Protein AF-A0A2V9N165-F1 (afdb_monomer_lite)

Foldseek 3Di:
DVLLVLLVLLLVLLVVLLVLLVVLLVLLVPDDPPDPDVLSVLVNVLSVVLNVLSVQLSVLSVQLSVCCPPVHDLPSNVVSLVSSVVSLVVSVVSLVVRPVPPVSLVVLVVQLVVDDDCSVVSSVVSVVSSVVSVVSSVSSVVSSVVSVVVSVVVVVVVVVVVVVPPPDDPPPPDDPDDDDDDDDDD

Sequence (186 aa):
MALEAIFRQLVEQIQGLHETLHYLNLTVGDQPQDDGAMLADDLDEVVLNLIGVVHEARRAALSASKAVRHPVDLNLARRALTACNDRFHNIEQEFVSKVIAYDKLRALAVLAEERRGEWPHWALITKERIEECRPPLDAVSLAIAACWQELAERAGMTSIMVQATNIGQKIDKEAQSSEVLHQGVI

Radius of gyration: 30.68 Å; chains: 1; bounding box: 68×35×120 Å

pLDDT: mean 90.51, std 14.16, range [52.09, 98.69]

Secondary structure (DSSP, 8-state):
-HHHHHHHHHHHHHHHHHHHHHHHHHHHHT--SSS--HHHHHHHHHHHHHHHHHHHHHHHHHHHHHHTSSSP-HHHHHHHHHHHHHHHHHHHHHIIIIIS-HHHHHHHHHHHHHS-TTHHHHHHHHHHHHHHTHHHHHHHHHHHHHHHHHHHHHHHHHHHHHHTTS--------------------

Structure (mmCIF, N/CA/C/O backbone):
data_AF-A0A2V9N165-F1
#
_entry.id   AF-A0A2V9N165-F1
#
loop_
_atom_site.group_PDB
_atom_site.id
_atom_site.type_symbol
_atom_site.label_atom_id
_atom_site.label_alt_id
_atom_site.label_comp_id
_atom_site.label_asym_id
_atom_site.label_entity_id
_atom_site.label_seq_id
_atom_site.pdbx_PDB_ins_code
_atom_site.Cartn_x
_atom_site.Cartn_y
_atom_site.Cartn_z
_atom_site.occupancy
_atom_site.B_iso_or_equiv
_atom_site.auth_seq_id
_atom_site.auth_comp_id
_atom_site.auth_asym_id
_atom_site.auth_atom_id
_atom_site.pdbx_PDB_model_num
ATOM 1 N N . MET A 1 1 ? 15.682 11.884 -17.138 1.00 80.75 1 MET A N 1
ATOM 2 C CA . MET A 1 1 ? 14.921 11.403 -18.328 1.00 80.75 1 MET A CA 1
ATOM 3 C C . MET A 1 1 ? 13.489 11.049 -17.913 1.00 80.75 1 MET A C 1
ATOM 5 O O . MET A 1 1 ? 13.285 10.877 -16.720 1.00 80.75 1 MET A O 1
ATOM 9 N N . ALA A 1 2 ? 12.525 10.925 -18.841 1.00 93.44 2 ALA A N 1
ATOM 10 C CA . ALA A 1 2 ? 11.119 10.602 -18.520 1.00 93.44 2 ALA A CA 1
ATOM 11 C C . ALA A 1 2 ? 10.967 9.328 -17.656 1.00 93.44 2 ALA A C 1
ATOM 13 O O . ALA A 1 2 ? 10.396 9.394 -16.573 1.00 93.44 2 ALA A O 1
ATOM 14 N N . LEU A 1 3 ? 11.616 8.224 -18.047 1.00 96.00 3 LEU A N 1
ATOM 15 C CA . LEU A 1 3 ? 11.652 6.967 -17.283 1.00 96.00 3 LEU A CA 1
ATOM 16 C C . LEU A 1 3 ? 12.122 7.137 -15.834 1.00 96.00 3 LEU A C 1
ATOM 18 O O . LEU A 1 3 ? 11.483 6.655 -14.907 1.00 96.00 3 LEU A O 1
ATOM 22 N N . GLU A 1 4 ? 13.226 7.849 -15.621 1.00 97.12 4 GLU A N 1
ATOM 23 C CA . GLU A 1 4 ? 13.745 8.089 -14.271 1.00 97.12 4 GLU A CA 1
ATOM 24 C C . GLU A 1 4 ? 12.754 8.886 -13.409 1.00 97.12 4 GLU A C 1
ATOM 26 O O . GLU A 1 4 ? 12.617 8.605 -12.219 1.00 97.12 4 GLU A O 1
ATOM 31 N N . ALA A 1 5 ? 12.045 9.852 -14.003 1.00 97.75 5 ALA A N 1
ATOM 32 C CA . ALA A 1 5 ? 11.038 10.638 -13.298 1.00 97.75 5 ALA A CA 1
ATOM 33 C C . ALA A 1 5 ? 9.842 9.775 -12.862 1.00 97.75 5 ALA A C 1
ATOM 35 O O . ALA A 1 5 ? 9.424 9.887 -11.714 1.00 97.75 5 ALA A O 1
ATOM 36 N N . ILE A 1 6 ? 9.360 8.872 -13.724 1.00 98.25 6 ILE A N 1
ATOM 37 C CA . ILE A 1 6 ? 8.248 7.957 -13.412 1.00 98.25 6 ILE A CA 1
ATOM 38 C C . ILE A 1 6 ? 8.633 6.999 -12.272 1.00 98.25 6 ILE A C 1
ATOM 40 O O . ILE A 1 6 ? 7.895 6.849 -11.302 1.00 98.25 6 ILE A O 1
ATOM 44 N N . PHE A 1 7 ? 9.829 6.401 -12.319 1.00 98.31 7 PHE A N 1
ATOM 45 C CA . PHE A 1 7 ? 10.296 5.530 -11.231 1.00 98.31 7 PHE A CA 1
ATOM 46 C C . PHE A 1 7 ? 10.551 6.286 -9.922 1.00 98.31 7 PHE A C 1
ATOM 48 O O . PHE A 1 7 ? 10.359 5.725 -8.844 1.00 98.31 7 PHE A O 1
ATOM 55 N N . ARG A 1 8 ? 10.987 7.549 -9.988 1.00 98.31 8 ARG A N 1
ATOM 56 C CA . ARG A 1 8 ? 11.094 8.400 -8.796 1.00 98.31 8 ARG A CA 1
ATOM 57 C C . ARG A 1 8 ? 9.714 8.669 -8.195 1.00 98.31 8 ARG A C 1
ATOM 59 O O . ARG A 1 8 ? 9.563 8.521 -6.988 1.00 98.31 8 ARG A O 1
ATOM 66 N N . GLN A 1 9 ? 8.720 8.973 -9.028 1.00 98.50 9 GLN A N 1
ATOM 67 C CA . GLN A 1 9 ? 7.343 9.170 -8.585 1.00 98.50 9 GLN A CA 1
ATOM 68 C C . GLN A 1 9 ? 6.789 7.916 -7.893 1.00 98.50 9 GLN A C 1
ATOM 70 O O . GLN A 1 9 ? 6.190 8.040 -6.833 1.00 98.50 9 GLN A O 1
ATOM 75 N N . LEU A 1 10 ? 7.047 6.709 -8.413 1.00 98.62 10 LEU A N 1
ATOM 76 C CA . LEU A 1 10 ? 6.668 5.463 -7.731 1.00 98.62 10 LEU A CA 1
ATOM 77 C C . LEU A 1 10 ? 7.254 5.374 -6.311 1.00 98.62 10 LEU A C 1
ATOM 79 O O . LEU A 1 10 ? 6.545 5.033 -5.367 1.00 98.62 10 LEU A O 1
ATOM 83 N N . VAL A 1 11 ? 8.539 5.699 -6.142 1.00 98.62 11 VAL A N 1
ATOM 84 C CA . VAL A 1 11 ? 9.191 5.698 -4.820 1.00 98.62 11 VAL A CA 1
ATOM 85 C C . VAL A 1 11 ? 8.543 6.717 -3.878 1.00 98.62 11 VAL A C 1
ATOM 87 O O . VAL A 1 11 ? 8.350 6.408 -2.703 1.00 98.62 11 VAL A O 1
ATOM 90 N N . GLU A 1 12 ? 8.204 7.904 -4.381 1.00 98.56 12 GLU A N 1
ATOM 91 C CA . GLU A 1 12 ? 7.511 8.950 -3.619 1.00 98.56 12 GLU A CA 1
ATOM 92 C C . GLU A 1 12 ? 6.103 8.501 -3.192 1.00 98.56 12 GLU A C 1
ATOM 94 O O . GLU A 1 12 ? 5.750 8.664 -2.027 1.00 98.56 12 GLU A O 1
ATOM 99 N N . GLN A 1 13 ? 5.329 7.861 -4.076 1.00 98.69 13 GLN A N 1
ATOM 100 C CA . GLN A 1 13 ? 3.992 7.358 -3.730 1.00 98.69 13 GLN A CA 1
ATOM 101 C C . GLN A 1 13 ? 4.045 6.242 -2.678 1.00 98.69 13 GLN A C 1
ATOM 103 O O . GLN A 1 13 ? 3.273 6.260 -1.722 1.00 98.69 13 GLN A O 1
ATOM 108 N N . ILE A 1 14 ? 4.991 5.300 -2.792 1.00 98.62 14 ILE A N 1
ATOM 109 C CA . ILE A 1 14 ? 5.160 4.240 -1.782 1.00 98.62 14 ILE A CA 1
ATOM 110 C C . ILE A 1 14 ? 5.580 4.836 -0.432 1.00 98.62 14 ILE A C 1
ATOM 112 O O . ILE A 1 14 ? 5.153 4.353 0.616 1.00 98.62 14 ILE A O 1
ATOM 116 N N . GLN A 1 15 ? 6.407 5.884 -0.439 1.00 98.62 15 GLN A N 1
ATOM 117 C CA . GLN A 1 15 ? 6.763 6.607 0.780 1.00 98.62 15 GLN A CA 1
ATOM 118 C C . GLN A 1 15 ? 5.536 7.280 1.414 1.00 98.62 15 GLN A C 1
ATOM 120 O O . GLN A 1 15 ? 5.357 7.162 2.622 1.00 98.62 15 GLN A O 1
ATOM 125 N N . GLY A 1 16 ? 4.671 7.909 0.613 1.00 98.38 16 GLY A N 1
ATOM 126 C CA . GLY A 1 16 ? 3.411 8.477 1.099 1.00 98.38 16 GLY A CA 1
ATOM 127 C C . GLY A 1 16 ? 2.507 7.424 1.747 1.00 98.38 16 GLY A C 1
ATOM 128 O O . GLY A 1 16 ? 2.038 7.622 2.862 1.00 98.38 16 GLY A O 1
ATOM 129 N N . LEU A 1 17 ? 2.346 6.257 1.111 1.00 98.56 17 LEU A N 1
ATOM 130 C CA . LEU A 1 17 ? 1.599 5.134 1.692 1.00 98.56 17 LEU A CA 1
ATOM 131 C C . LEU A 1 17 ? 2.193 4.664 3.029 1.00 98.56 17 LEU A C 1
ATOM 133 O O . LEU A 1 17 ? 1.456 4.411 3.981 1.00 98.56 17 LEU A O 1
ATOM 137 N N . HIS A 1 18 ? 3.521 4.556 3.111 1.00 98.56 18 HIS A N 1
ATOM 138 C CA . HIS A 1 18 ? 4.211 4.185 4.347 1.00 98.56 18 HIS A CA 1
ATOM 139 C C . HIS A 1 18 ? 3.921 5.174 5.483 1.00 98.56 18 HIS A C 1
ATOM 141 O O . HIS A 1 18 ? 3.679 4.761 6.613 1.00 98.56 18 HIS A O 1
ATOM 147 N N . GLU A 1 19 ? 3.951 6.476 5.196 1.00 98.50 19 GLU A N 1
ATOM 148 C CA . GLU A 1 19 ? 3.652 7.521 6.177 1.00 98.50 19 GLU A CA 1
ATOM 149 C C . GLU A 1 19 ? 2.204 7.432 6.668 1.00 98.50 19 GLU A C 1
ATOM 151 O O . GLU A 1 19 ? 1.976 7.431 7.876 1.00 98.50 19 GLU A O 1
ATOM 156 N N . THR A 1 20 ? 1.232 7.262 5.767 1.00 98.44 20 THR A N 1
ATOM 157 C CA . THR A 1 20 ? -0.180 7.118 6.152 1.00 98.44 20 THR A CA 1
ATOM 158 C C . THR A 1 20 ? -0.428 5.873 7.007 1.00 98.44 20 THR A C 1
ATOM 160 O O . THR A 1 20 ? -1.098 5.967 8.035 1.00 98.44 20 THR A O 1
ATOM 163 N N . LEU A 1 21 ? 0.164 4.725 6.657 1.00 98.44 21 LEU A N 1
ATOM 164 C CA . LEU A 1 21 ? 0.073 3.514 7.482 1.00 98.44 21 LEU A CA 1
ATOM 165 C C . LEU A 1 21 ? 0.741 3.692 8.848 1.00 98.44 21 LEU A C 1
ATOM 167 O O . LEU A 1 21 ? 0.241 3.180 9.845 1.00 98.44 21 LEU A O 1
ATOM 171 N N . HIS A 1 22 ? 1.840 4.443 8.919 1.00 98.38 22 HIS A N 1
ATOM 172 C CA . HIS A 1 22 ? 2.478 4.755 10.193 1.00 98.38 22 HIS A CA 1
ATOM 173 C C . HIS A 1 22 ? 1.575 5.617 11.087 1.00 98.38 22 HIS A C 1
ATOM 175 O O . HIS A 1 22 ? 1.439 5.325 12.272 1.00 98.38 22 HIS A O 1
ATOM 181 N N . TYR A 1 23 ? 0.894 6.625 10.531 1.00 98.31 23 TYR A N 1
ATOM 182 C CA . TYR A 1 23 ? -0.091 7.411 11.282 1.00 98.31 23 TYR A CA 1
ATOM 183 C C . TYR A 1 23 ? -1.286 6.574 11.749 1.00 98.31 23 TYR A C 1
ATOM 185 O O . TYR A 1 23 ? -1.760 6.762 12.874 1.00 98.31 23 TYR A O 1
ATOM 193 N N . LEU A 1 24 ? -1.747 5.629 10.924 1.00 98.31 24 LEU A N 1
ATOM 194 C CA . LEU A 1 24 ? -2.751 4.652 11.337 1.00 98.31 24 LEU A CA 1
ATOM 195 C C . LEU A 1 24 ? -2.240 3.804 12.512 1.00 98.31 24 LEU A C 1
ATOM 197 O O . LEU A 1 24 ? -2.950 3.680 13.503 1.00 98.31 24 LEU A O 1
ATOM 201 N N . ASN A 1 25 ? -1.005 3.297 12.455 1.00 98.25 25 ASN A N 1
ATOM 202 C CA . ASN A 1 25 ? -0.415 2.507 13.542 1.00 98.25 25 ASN A CA 1
ATOM 203 C C . ASN A 1 25 ? -0.339 3.291 14.854 1.00 98.25 25 ASN A C 1
ATOM 205 O O . ASN A 1 25 ? -0.644 2.750 15.909 1.00 98.25 25 ASN A O 1
ATOM 209 N N . LEU A 1 26 ? 0.081 4.557 14.802 1.00 98.12 26 LEU A N 1
ATOM 210 C CA . LEU A 1 26 ? 0.129 5.409 15.993 1.00 98.12 26 LEU A CA 1
ATOM 211 C C . LEU A 1 26 ? -1.271 5.589 16.588 1.00 98.12 26 LEU A C 1
ATOM 213 O O . LEU A 1 26 ? -1.456 5.427 17.785 1.00 98.12 26 LEU A O 1
ATOM 217 N N . THR A 1 27 ? -2.269 5.829 15.735 1.00 97.75 27 THR A N 1
ATOM 218 C CA . THR A 1 27 ? -3.668 5.985 16.163 1.00 97.75 27 THR A CA 1
ATOM 219 C C . THR A 1 27 ? -4.213 4.711 16.812 1.00 97.75 27 THR A C 1
ATOM 221 O O . THR A 1 27 ? -4.878 4.782 17.842 1.00 97.75 27 THR A O 1
ATOM 224 N N . VAL A 1 28 ? -3.931 3.541 16.231 1.00 96.56 28 VAL A N 1
ATOM 225 C CA . VAL A 1 28 ? -4.337 2.251 16.809 1.00 96.56 28 VAL A CA 1
ATOM 226 C C . VAL A 1 28 ? -3.626 2.012 18.147 1.00 96.56 28 VAL A C 1
ATOM 228 O O . VAL A 1 28 ? -4.269 1.583 19.101 1.00 96.56 28 VAL A O 1
ATOM 231 N N . GLY A 1 29 ? -2.339 2.358 18.243 1.00 95.69 29 GLY A N 1
ATOM 232 C CA . GLY A 1 29 ? -1.543 2.251 19.468 1.00 95.69 29 GLY A CA 1
ATOM 233 C C . GLY A 1 29 ? -1.974 3.197 20.597 1.00 95.69 29 GLY A C 1
ATOM 234 O O . GLY A 1 29 ? -1.831 2.842 21.765 1.00 95.69 29 GLY A O 1
ATOM 235 N N . ASP A 1 30 ? -2.568 4.348 20.270 1.00 96.12 30 ASP A N 1
ATOM 236 C CA . ASP A 1 30 ? -3.136 5.318 21.223 1.00 96.12 30 ASP A CA 1
ATOM 237 C C . ASP A 1 30 ? -4.514 4.881 21.779 1.00 96.12 30 ASP A C 1
ATOM 239 O O . ASP A 1 30 ? -5.345 5.708 22.168 1.00 96.12 30 ASP A O 1
ATOM 243 N N . GLN A 1 31 ? -4.795 3.575 21.803 1.00 95.12 31 GLN A N 1
ATOM 244 C CA . GLN A 1 31 ? -6.039 3.041 22.353 1.00 95.12 31 GLN A CA 1
ATOM 245 C C . GLN A 1 31 ? -6.190 3.327 23.864 1.00 95.12 31 GLN A C 1
ATOM 247 O O . GLN A 1 31 ? -5.199 3.310 24.603 1.00 95.12 31 GLN A O 1
ATOM 252 N N . PRO A 1 32 ? -7.424 3.546 24.366 1.00 94.25 32 PRO A N 1
ATOM 253 C CA . PRO A 1 32 ? -7.665 3.728 25.798 1.00 94.25 32 PRO A CA 1
ATOM 254 C C . PRO A 1 32 ? -7.213 2.510 26.629 1.00 94.25 32 PRO A C 1
ATOM 256 O O . PRO A 1 32 ? -7.427 1.368 26.234 1.00 94.25 32 PRO A O 1
ATOM 259 N N . GLN A 1 33 ? -6.628 2.746 27.812 1.00 86.62 33 GLN A N 1
ATOM 260 C CA . GLN A 1 33 ? -5.974 1.702 28.631 1.00 86.62 33 GLN A CA 1
ATOM 261 C C . GLN A 1 33 ? -6.932 0.732 29.355 1.00 86.62 33 GLN A C 1
ATOM 263 O O . GLN A 1 33 ? -6.478 -0.268 29.915 1.00 86.62 33 GLN A O 1
ATOM 268 N N . ASP A 1 34 ? -8.240 1.000 29.353 1.00 73.75 34 ASP A N 1
ATOM 269 C CA . ASP A 1 34 ? -9.225 0.171 30.052 1.00 73.75 34 ASP A CA 1
ATOM 270 C C . ASP A 1 34 ? -9.625 -1.052 29.207 1.00 73.75 34 ASP A C 1
ATOM 272 O O . ASP A 1 34 ? -10.347 -0.936 28.218 1.00 73.75 34 ASP A O 1
ATOM 276 N N . ASP A 1 35 ? -9.173 -2.231 29.649 1.00 63.72 35 ASP A N 1
ATOM 277 C CA . ASP A 1 35 ? -9.410 -3.570 29.085 1.00 63.72 35 ASP A CA 1
ATOM 278 C C . ASP A 1 35 ? -8.924 -3.768 27.641 1.00 63.72 35 ASP A C 1
ATOM 280 O O . ASP A 1 35 ? -9.661 -3.499 26.697 1.00 63.72 35 ASP A O 1
ATOM 284 N N . GLY A 1 36 ? -7.727 -4.351 27.480 1.00 63.97 36 GLY A N 1
ATOM 285 C CA . GLY A 1 36 ? -7.116 -4.750 26.202 1.00 63.97 36 GLY A CA 1
ATOM 286 C C . GLY A 1 36 ? -8.123 -5.298 25.191 1.00 63.97 36 GLY A C 1
ATOM 287 O O . GLY A 1 36 ? -8.569 -6.448 25.264 1.00 63.97 36 GLY A O 1
ATOM 288 N N . ALA A 1 37 ? -8.536 -4.432 24.268 1.00 79.31 37 ALA A N 1
ATOM 289 C CA . ALA A 1 37 ? -9.501 -4.788 23.256 1.00 79.31 37 ALA A CA 1
ATOM 290 C C . ALA A 1 37 ? -8.762 -5.610 22.204 1.00 79.31 37 ALA A C 1
ATOM 292 O O . ALA A 1 37 ? -8.043 -5.055 21.383 1.00 79.31 37 ALA A O 1
ATOM 293 N N . MET A 1 38 ? -8.998 -6.924 22.187 1.00 92.06 38 MET A N 1
ATOM 294 C CA . MET A 1 38 ? -8.443 -7.851 21.188 1.00 92.06 38 MET A CA 1
ATOM 295 C C . MET A 1 38 ? -8.575 -7.321 19.745 1.00 92.06 38 MET A C 1
ATOM 297 O O . MET A 1 38 ? -7.729 -7.586 18.905 1.00 92.06 38 MET A O 1
ATOM 301 N N . LEU A 1 39 ? -9.614 -6.524 19.455 1.00 93.12 39 LEU A N 1
ATOM 302 C CA . LEU A 1 39 ? -9.789 -5.866 18.158 1.00 93.12 39 LEU A CA 1
ATOM 303 C C . LEU A 1 39 ? -8.673 -4.864 17.812 1.00 93.12 39 LEU A C 1
ATOM 305 O O . LEU A 1 39 ? -8.279 -4.787 16.652 1.00 93.12 39 LEU A O 1
ATOM 309 N N . ALA A 1 40 ? -8.223 -4.063 18.774 1.00 93.25 40 ALA A N 1
ATOM 310 C CA . ALA A 1 40 ? -7.172 -3.078 18.564 1.00 93.25 40 ALA A CA 1
ATOM 311 C C . ALA A 1 40 ? -5.803 -3.753 18.438 1.00 93.25 40 ALA A C 1
ATOM 313 O O . ALA A 1 40 ? -5.046 -3.394 17.544 1.00 93.25 40 ALA A O 1
ATOM 314 N N . ASP A 1 41 ? -5.542 -4.784 19.247 1.00 94.56 41 ASP A N 1
ATOM 315 C CA . ASP A 1 41 ? -4.318 -5.587 19.149 1.00 94.56 41 ASP A CA 1
ATOM 316 C C . ASP A 1 41 ? -4.234 -6.302 17.784 1.00 94.56 41 ASP A C 1
ATOM 318 O O . ASP A 1 41 ? -3.208 -6.236 17.107 1.00 94.56 41 ASP A O 1
ATOM 322 N N . ASP A 1 42 ? -5.344 -6.897 17.321 1.00 95.56 42 ASP A N 1
ATOM 323 C CA . ASP A 1 42 ? -5.461 -7.476 15.975 1.00 95.56 42 ASP A CA 1
ATOM 324 C C . ASP A 1 42 ? -5.159 -6.437 14.877 1.00 95.56 42 ASP A C 1
ATOM 326 O O . ASP A 1 42 ? -4.521 -6.748 13.868 1.00 95.56 42 ASP A O 1
ATOM 330 N N . LEU A 1 43 ? -5.679 -5.211 15.022 1.00 96.25 43 LEU A N 1
ATOM 331 C CA . LEU A 1 43 ? -5.458 -4.138 14.051 1.00 96.25 43 LEU A CA 1
ATOM 332 C C . LEU A 1 43 ? -4.002 -3.665 14.062 1.00 96.25 43 LEU A C 1
ATOM 334 O O . LEU A 1 43 ? -3.449 -3.458 12.983 1.00 96.25 43 LEU A O 1
ATOM 338 N N . ASP A 1 44 ? -3.381 -3.524 15.234 1.00 96.88 44 ASP A N 1
ATOM 339 C CA . ASP A 1 44 ? -1.978 -3.119 15.368 1.00 96.88 44 ASP A CA 1
ATOM 340 C C . ASP A 1 44 ? -1.055 -4.143 14.698 1.00 96.88 44 ASP A C 1
ATOM 342 O O . ASP A 1 44 ? -0.230 -3.774 13.862 1.00 96.88 44 ASP A O 1
ATOM 346 N N . GLU A 1 45 ? -1.267 -5.441 14.945 1.00 97.56 45 GLU A N 1
ATOM 347 C CA . GLU A 1 45 ? -0.483 -6.505 14.308 1.00 97.56 45 GLU A CA 1
ATOM 348 C C . GLU A 1 45 ? -0.594 -6.454 12.775 1.00 97.56 45 GLU A C 1
ATOM 350 O O . GLU A 1 45 ? 0.413 -6.525 12.059 1.00 97.56 45 GLU A O 1
ATOM 355 N N . VAL A 1 46 ? -1.813 -6.297 12.251 1.00 97.88 46 VAL A N 1
ATOM 356 C CA . VAL A 1 46 ? -2.047 -6.216 10.803 1.00 97.88 46 VAL A CA 1
ATOM 357 C C . VAL A 1 46 ? -1.388 -4.975 10.208 1.00 97.88 46 VAL A C 1
ATOM 359 O O . VAL A 1 46 ? -0.718 -5.081 9.178 1.00 97.88 46 VAL A O 1
ATOM 362 N N . VAL A 1 47 ? -1.550 -3.805 10.827 1.00 98.25 47 VAL A N 1
ATOM 363 C CA . VAL A 1 47 ? -0.958 -2.554 10.331 1.00 98.25 47 VAL A CA 1
ATOM 364 C C . VAL A 1 47 ? 0.569 -2.625 10.379 1.00 98.25 47 VAL A C 1
ATOM 366 O O . VAL A 1 47 ? 1.225 -2.250 9.403 1.00 98.25 47 VAL A O 1
ATOM 369 N N . LEU A 1 48 ? 1.147 -3.192 11.437 1.00 98.38 48 LEU A N 1
ATOM 370 C CA . LEU A 1 48 ? 2.588 -3.395 11.556 1.00 98.38 48 LEU A CA 1
ATOM 371 C C . LEU A 1 48 ? 3.123 -4.342 10.471 1.00 98.38 48 LEU A C 1
ATOM 373 O O . LEU A 1 48 ? 4.155 -4.058 9.851 1.00 98.38 48 LEU A O 1
ATOM 377 N N . ASN A 1 49 ? 2.405 -5.433 10.183 1.00 98.38 49 ASN A N 1
ATOM 378 C CA . ASN A 1 49 ? 2.739 -6.327 9.075 1.00 98.38 49 ASN A CA 1
ATOM 379 C C . ASN A 1 49 ? 2.708 -5.583 7.729 1.00 98.38 49 ASN A C 1
ATOM 381 O O . ASN A 1 49 ? 3.664 -5.663 6.953 1.00 98.38 49 ASN A O 1
ATOM 385 N N . LEU A 1 50 ? 1.656 -4.796 7.471 1.00 98.44 50 LEU A N 1
ATOM 386 C CA . LEU A 1 50 ? 1.533 -3.988 6.254 1.00 98.44 50 LEU A CA 1
ATOM 387 C C . LEU A 1 50 ? 2.690 -2.990 6.103 1.00 98.44 50 LEU A C 1
ATOM 389 O O . LEU A 1 50 ? 3.258 -2.887 5.014 1.00 98.44 50 LEU A O 1
ATOM 393 N N . ILE A 1 51 ? 3.094 -2.305 7.178 1.00 98.62 51 ILE A N 1
ATOM 394 C CA . ILE A 1 51 ? 4.268 -1.413 7.186 1.00 98.62 51 ILE A CA 1
ATOM 395 C C . ILE A 1 51 ? 5.530 -2.185 6.782 1.00 98.62 51 ILE A C 1
ATOM 397 O O . ILE A 1 51 ? 6.307 -1.716 5.941 1.00 98.62 51 ILE A O 1
ATOM 401 N N . GLY A 1 52 ? 5.714 -3.390 7.329 1.00 98.31 52 GLY A N 1
ATOM 402 C CA . GLY A 1 52 ? 6.801 -4.291 6.959 1.00 98.31 52 GLY A CA 1
ATOM 403 C C . GLY A 1 52 ? 6.828 -4.581 5.456 1.00 98.31 52 GLY A C 1
ATOM 404 O O . GLY A 1 52 ? 7.854 -4.367 4.804 1.00 98.31 52 GLY A O 1
ATOM 405 N N . VAL A 1 53 ? 5.696 -4.990 4.877 1.00 98.31 53 VAL A N 1
ATOM 406 C CA . VAL A 1 53 ? 5.592 -5.305 3.441 1.00 98.31 53 VAL A CA 1
ATOM 407 C C . VAL A 1 53 ? 5.774 -4.057 2.566 1.00 98.31 53 VAL A C 1
ATOM 409 O O . VAL A 1 53 ? 6.458 -4.124 1.540 1.00 98.31 53 VAL A O 1
ATOM 412 N N . VAL A 1 54 ? 5.257 -2.892 2.974 1.00 98.56 54 VAL A N 1
ATOM 413 C CA . VAL A 1 54 ? 5.467 -1.613 2.263 1.00 98.56 54 VAL A CA 1
ATOM 414 C C . VAL A 1 54 ? 6.945 -1.243 2.232 1.00 98.56 54 VAL A C 1
ATOM 416 O O . VAL A 1 54 ? 7.459 -0.814 1.195 1.00 98.56 54 VAL A O 1
ATOM 419 N N . HIS A 1 55 ? 7.670 -1.470 3.326 1.00 98.44 55 HIS A N 1
ATOM 420 C CA . HIS A 1 55 ? 9.112 -1.273 3.351 1.00 98.44 55 HIS A CA 1
ATOM 421 C C . HIS A 1 55 ? 9.839 -2.202 2.355 1.00 98.44 55 HIS A C 1
ATOM 423 O O . HIS A 1 55 ? 10.780 -1.776 1.675 1.00 98.44 55 HIS A O 1
ATOM 429 N N . GLU A 1 56 ? 9.397 -3.453 2.189 1.00 98.50 56 GLU A N 1
ATOM 430 C CA . GLU A 1 56 ? 9.925 -4.351 1.151 1.00 98.50 56 GLU A CA 1
ATOM 431 C C . GLU A 1 56 ? 9.633 -3.853 -0.268 1.00 98.50 56 GLU A C 1
ATOM 433 O O . GLU A 1 56 ? 10.557 -3.786 -1.088 1.00 98.50 56 GLU A O 1
ATOM 438 N N . ALA A 1 57 ? 8.388 -3.454 -0.542 1.00 98.50 57 ALA A N 1
ATOM 439 C CA . ALA A 1 57 ? 7.976 -2.891 -1.826 1.00 98.50 57 ALA A CA 1
ATOM 440 C C . ALA A 1 57 ? 8.809 -1.648 -2.177 1.00 98.50 57 ALA A C 1
ATOM 442 O O . ALA A 1 57 ? 9.350 -1.537 -3.279 1.00 98.50 57 ALA A O 1
ATOM 443 N N . ARG A 1 58 ? 9.031 -0.756 -1.203 1.00 98.56 58 ARG A N 1
ATOM 444 C CA . ARG A 1 58 ? 9.866 0.440 -1.363 1.00 98.56 58 ARG A CA 1
ATOM 445 C C . ARG A 1 58 ? 11.307 0.102 -1.734 1.00 98.56 58 ARG A C 1
ATOM 447 O O . ARG A 1 58 ? 11.880 0.742 -2.617 1.00 98.56 58 ARG A O 1
ATOM 454 N N . ARG A 1 59 ? 11.913 -0.904 -1.092 1.00 98.62 59 ARG A N 1
ATOM 455 C CA . ARG A 1 59 ? 13.272 -1.361 -1.446 1.00 98.62 59 ARG A CA 1
ATOM 456 C C . ARG A 1 59 ? 13.331 -1.872 -2.886 1.00 98.62 59 ARG A C 1
ATOM 458 O O . ARG A 1 59 ? 14.288 -1.557 -3.598 1.00 98.62 59 ARG A O 1
ATOM 465 N N . ALA A 1 60 ? 12.312 -2.609 -3.329 1.00 98.62 60 ALA A N 1
ATOM 466 C CA . ALA A 1 60 ? 12.208 -3.075 -4.709 1.00 98.62 60 ALA A CA 1
ATOM 467 C C . ALA A 1 60 ? 12.051 -1.903 -5.700 1.00 98.62 60 ALA A C 1
ATOM 469 O O . ALA A 1 60 ? 12.798 -1.833 -6.679 1.00 98.62 60 ALA A O 1
ATOM 470 N N . ALA A 1 61 ? 11.187 -0.927 -5.405 1.00 98.56 61 ALA A N 1
ATOM 471 C CA . ALA A 1 61 ? 11.017 0.283 -6.215 1.00 98.56 61 ALA A CA 1
ATOM 472 C C . ALA A 1 61 ? 12.306 1.116 -6.318 1.00 98.56 61 ALA A C 1
ATOM 474 O O . ALA A 1 61 ? 12.680 1.556 -7.405 1.00 98.56 61 ALA A O 1
ATOM 475 N N . LEU A 1 62 ? 13.044 1.278 -5.214 1.00 98.62 62 LEU A N 1
ATOM 476 C CA . LEU A 1 62 ? 14.353 1.940 -5.209 1.00 98.62 62 LEU A CA 1
ATOM 477 C C . LEU A 1 62 ? 15.378 1.196 -6.072 1.00 98.62 62 LEU A C 1
ATOM 479 O O . LEU A 1 62 ? 16.170 1.831 -6.769 1.00 98.62 62 LEU A O 1
ATOM 483 N N . SER A 1 63 ? 15.377 -0.139 -6.038 1.00 98.50 63 SER A N 1
ATOM 484 C CA . SER A 1 63 ? 16.231 -0.960 -6.903 1.00 98.50 63 SER A CA 1
ATOM 485 C C . SER A 1 63 ? 15.895 -0.742 -8.382 1.00 98.50 63 SER A C 1
ATOM 487 O O . SER A 1 63 ? 16.790 -0.489 -9.190 1.00 98.50 63 SER A O 1
ATOM 489 N N . ALA A 1 64 ? 14.604 -0.726 -8.724 1.00 98.12 64 ALA A N 1
ATOM 490 C CA . ALA A 1 64 ? 14.149 -0.453 -10.082 1.00 98.12 64 ALA A CA 1
ATOM 491 C C . ALA A 1 64 ? 14.518 0.972 -10.538 1.00 98.12 64 ALA A C 1
ATOM 493 O O . ALA A 1 64 ? 15.059 1.154 -11.626 1.00 98.12 64 ALA A O 1
ATOM 494 N N . SER A 1 65 ? 14.335 1.971 -9.666 1.00 98.31 65 SER A N 1
ATOM 495 C CA . SER A 1 65 ? 14.737 3.363 -9.906 1.00 98.31 65 SER A CA 1
ATOM 496 C C . SER A 1 65 ? 16.244 3.506 -10.152 1.00 98.31 65 SER A C 1
ATOM 498 O O . SER A 1 65 ? 16.664 4.254 -11.033 1.00 98.31 65 SER A O 1
ATOM 500 N N . LYS A 1 66 ? 17.082 2.752 -9.429 1.00 98.00 66 LYS A N 1
ATOM 501 C CA . LYS A 1 66 ? 18.532 2.717 -9.676 1.00 98.00 66 LYS A CA 1
ATOM 502 C C . LYS A 1 66 ? 18.869 2.078 -11.023 1.00 98.00 66 LYS A C 1
ATOM 504 O O . LYS A 1 66 ? 19.733 2.597 -11.719 1.00 98.00 66 LYS A O 1
ATOM 509 N N . ALA A 1 67 ? 18.185 0.999 -11.398 1.00 97.94 67 ALA A N 1
ATOM 510 C CA . ALA A 1 67 ? 18.428 0.278 -12.648 1.00 97.94 67 ALA A CA 1
ATOM 511 C C . ALA A 1 67 ? 18.095 1.097 -13.908 1.00 97.94 67 ALA A C 1
ATOM 513 O O . ALA A 1 67 ? 18.680 0.871 -14.963 1.00 97.94 67 ALA A O 1
ATOM 514 N N . VAL A 1 68 ? 17.185 2.071 -13.808 1.00 97.62 68 VAL A N 1
ATOM 515 C CA . VAL A 1 68 ? 16.851 2.968 -14.927 1.00 97.62 68 VAL A CA 1
ATOM 516 C C . VAL A 1 68 ? 17.772 4.191 -15.052 1.00 97.62 68 VAL A C 1
ATOM 518 O O . VAL A 1 68 ? 17.603 4.990 -15.976 1.00 97.62 68 VAL A O 1
ATOM 521 N N . ARG A 1 69 ? 18.750 4.356 -14.150 1.00 96.31 69 ARG A N 1
ATOM 522 C CA . ARG A 1 69 ? 19.817 5.367 -14.273 1.00 96.31 69 ARG A CA 1
ATOM 523 C C . ARG A 1 69 ? 20.896 4.892 -15.244 1.00 96.31 69 ARG A C 1
ATOM 525 O O . ARG A 1 69 ? 20.913 3.736 -15.629 1.00 96.31 69 ARG A O 1
ATOM 532 N N . HIS A 1 70 ? 21.790 5.784 -15.671 1.00 91.38 70 HIS A N 1
ATOM 533 C CA . HIS A 1 70 ? 22.853 5.427 -16.615 1.00 91.38 70 HIS A CA 1
ATOM 534 C C . HIS A 1 70 ? 23.952 4.564 -15.951 1.00 91.38 70 HIS A C 1
ATOM 536 O O . HIS A 1 70 ? 24.448 4.965 -14.895 1.00 91.38 70 HIS A O 1
ATOM 542 N N . PRO A 1 71 ? 24.388 3.449 -16.573 1.00 94.75 71 PRO A N 1
ATOM 543 C CA . PRO A 1 71 ? 23.839 2.838 -17.789 1.00 94.75 71 PRO A CA 1
ATOM 544 C C . PRO A 1 71 ? 22.502 2.128 -17.524 1.00 94.75 71 PRO A C 1
ATOM 546 O O . PRO A 1 71 ? 22.362 1.406 -16.543 1.00 94.75 71 PRO A O 1
ATOM 549 N N . VAL A 1 72 ? 21.529 2.332 -18.419 1.00 95.81 72 VAL A N 1
ATOM 550 C CA . VAL A 1 72 ? 20.157 1.828 -18.240 1.00 95.81 72 VAL A CA 1
ATOM 551 C C . VAL A 1 72 ? 20.124 0.305 -18.386 1.00 95.81 72 VAL A C 1
ATOM 553 O O . VAL A 1 72 ? 20.459 -0.215 -19.449 1.00 95.81 72 VAL A O 1
ATOM 556 N N . ASP A 1 73 ? 19.643 -0.396 -17.358 1.00 96.44 73 ASP A N 1
ATOM 557 C CA . ASP A 1 73 ? 19.386 -1.840 -17.365 1.00 96.44 73 ASP A CA 1
ATOM 558 C C . ASP A 1 73 ? 17.879 -2.117 -17.228 1.00 96.44 73 ASP A C 1
ATOM 560 O O . ASP A 1 73 ? 17.320 -2.244 -16.133 1.00 96.44 73 ASP A O 1
ATOM 564 N N . LEU A 1 74 ? 17.203 -2.228 -18.376 1.00 96.06 74 LEU A N 1
ATOM 565 C CA . LEU A 1 74 ? 15.758 -2.475 -18.438 1.00 96.06 74 LEU A CA 1
ATOM 566 C C . LEU A 1 74 ? 15.365 -3.853 -17.878 1.00 96.06 74 LEU A C 1
ATOM 568 O O . LEU A 1 74 ? 14.262 -4.011 -17.357 1.00 96.06 74 LEU A O 1
ATOM 572 N N . ASN A 1 75 ? 16.252 -4.851 -17.942 1.00 96.56 75 ASN A N 1
ATOM 573 C CA . ASN A 1 75 ? 15.966 -6.193 -17.431 1.00 96.56 75 ASN A CA 1
ATOM 574 C C . ASN A 1 75 ? 16.003 -6.231 -15.904 1.00 96.56 75 ASN A C 1
ATOM 576 O O . ASN A 1 75 ? 15.160 -6.878 -15.274 1.00 96.56 75 ASN A O 1
ATOM 580 N N . LEU A 1 76 ? 16.975 -5.549 -15.297 1.00 97.50 76 LEU A N 1
ATOM 581 C CA . LEU A 1 76 ? 17.021 -5.376 -13.852 1.00 97.50 76 LEU A CA 1
ATOM 582 C C . LEU A 1 76 ? 15.838 -4.534 -13.362 1.00 97.50 76 LEU A C 1
ATOM 584 O O . LEU A 1 76 ? 15.164 -4.958 -12.422 1.00 97.50 76 LEU A O 1
ATOM 588 N N . ALA A 1 77 ? 15.534 -3.418 -14.035 1.00 97.94 77 ALA A N 1
ATOM 589 C CA . ALA A 1 77 ? 14.383 -2.576 -13.709 1.00 97.94 77 ALA A CA 1
ATOM 590 C C . ALA A 1 77 ? 13.069 -3.370 -13.739 1.00 97.94 77 ALA A C 1
ATOM 592 O O . ALA A 1 77 ? 12.299 -3.317 -12.783 1.00 97.94 77 ALA A O 1
ATOM 593 N N . ARG A 1 78 ? 12.856 -4.182 -14.784 1.00 98.25 78 ARG A N 1
ATOM 594 C CA . ARG A 1 78 ? 11.681 -5.050 -14.927 1.00 98.25 78 ARG A CA 1
ATOM 595 C C . ARG A 1 78 ? 11.534 -6.037 -13.771 1.00 98.25 78 ARG A C 1
ATOM 597 O O . ARG A 1 78 ? 10.465 -6.122 -13.183 1.00 98.25 78 ARG A O 1
ATOM 604 N N . ARG A 1 79 ? 12.596 -6.776 -13.428 1.00 98.50 79 ARG A N 1
ATOM 605 C CA . ARG A 1 79 ? 12.560 -7.760 -12.327 1.00 98.50 79 ARG A CA 1
ATOM 606 C C . ARG A 1 79 ? 12.281 -7.100 -10.979 1.00 98.50 79 ARG A C 1
ATOM 608 O O . ARG A 1 79 ? 11.496 -7.620 -10.194 1.00 98.50 79 ARG A O 1
ATOM 615 N N . ALA A 1 80 ? 12.917 -5.959 -10.722 1.00 98.56 80 ALA A N 1
ATOM 616 C CA . ALA A 1 80 ? 12.699 -5.201 -9.498 1.00 98.56 80 ALA A CA 1
ATOM 617 C C . ALA A 1 80 ? 11.272 -4.625 -9.428 1.00 98.56 80 ALA A C 1
ATOM 619 O O . ALA A 1 80 ? 10.656 -4.670 -8.366 1.00 98.56 80 ALA A O 1
ATOM 620 N N . LEU A 1 81 ? 10.716 -4.156 -10.552 1.00 98.62 81 LEU A N 1
ATOM 621 C CA . L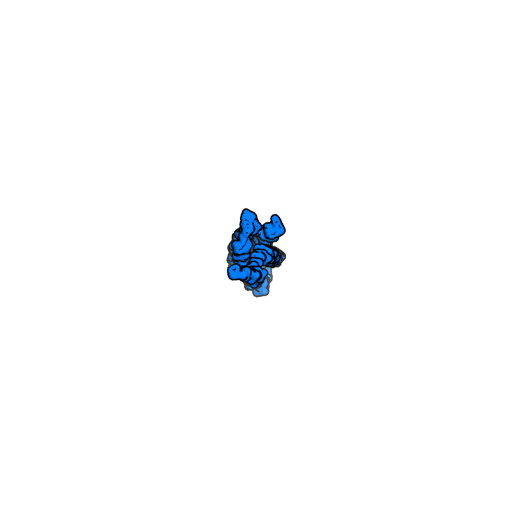EU A 1 81 ? 9.330 -3.693 -10.627 1.00 98.62 81 LEU A CA 1
ATOM 622 C C . LEU A 1 81 ? 8.325 -4.835 -10.421 1.00 98.62 81 LEU A C 1
ATOM 624 O O . LEU A 1 81 ? 7.353 -4.636 -9.702 1.00 98.62 81 LEU A O 1
ATOM 628 N N . THR A 1 82 ? 8.569 -6.032 -10.969 1.00 98.69 82 THR A N 1
ATOM 629 C CA . THR A 1 82 ? 7.757 -7.228 -10.671 1.00 98.69 82 THR A CA 1
ATOM 630 C C . THR A 1 82 ? 7.727 -7.505 -9.173 1.00 98.69 82 THR A C 1
ATOM 632 O O . THR A 1 82 ? 6.651 -7.585 -8.597 1.00 98.69 82 THR A O 1
ATOM 635 N N . ALA A 1 83 ? 8.892 -7.537 -8.518 1.00 98.62 83 ALA A N 1
ATOM 636 C CA . ALA A 1 83 ? 8.952 -7.740 -7.074 1.00 98.62 83 ALA A CA 1
ATOM 637 C C . ALA A 1 83 ? 8.202 -6.643 -6.294 1.00 98.62 83 ALA A C 1
ATOM 639 O O . ALA A 1 83 ? 7.542 -6.943 -5.307 1.00 98.62 83 ALA A O 1
ATOM 640 N N . CYS A 1 84 ? 8.277 -5.382 -6.730 1.00 98.69 84 CYS A N 1
ATOM 641 C CA . CYS A 1 84 ? 7.503 -4.290 -6.136 1.00 98.69 84 CYS A CA 1
ATOM 642 C C . CYS A 1 84 ? 5.991 -4.512 -6.288 1.00 98.69 84 CYS A C 1
ATOM 644 O O . CYS A 1 84 ? 5.256 -4.377 -5.313 1.00 98.69 84 CYS A O 1
ATOM 646 N N . ASN A 1 85 ? 5.541 -4.869 -7.493 1.00 98.69 85 ASN A N 1
ATOM 647 C CA . ASN A 1 85 ? 4.137 -5.112 -7.811 1.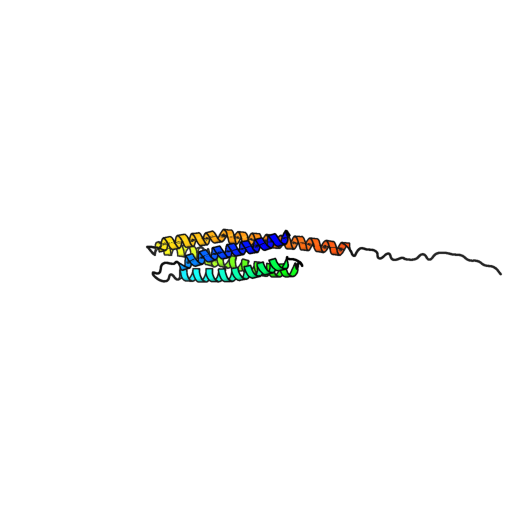00 98.69 85 ASN A CA 1
ATOM 648 C C . ASN A 1 85 ? 3.559 -6.284 -7.010 1.00 98.69 85 ASN A C 1
ATOM 650 O O . ASN A 1 85 ? 2.478 -6.155 -6.453 1.00 98.69 85 ASN A O 1
ATOM 654 N N . ASP A 1 86 ? 4.294 -7.391 -6.888 1.00 98.62 86 ASP A N 1
ATOM 655 C CA . ASP A 1 86 ? 3.842 -8.562 -6.129 1.00 98.62 86 ASP A CA 1
ATOM 656 C C . ASP A 1 86 ? 3.651 -8.226 -4.640 1.00 98.62 86 ASP A C 1
ATOM 658 O O . ASP A 1 86 ? 2.655 -8.604 -4.025 1.00 98.62 86 ASP A O 1
ATOM 662 N N . ARG A 1 87 ? 4.584 -7.461 -4.052 1.00 98.50 87 ARG A N 1
ATOM 663 C CA . ARG A 1 87 ? 4.470 -6.999 -2.657 1.00 98.50 87 ARG A CA 1
ATOM 664 C C . ARG A 1 87 ? 3.301 -6.038 -2.482 1.00 98.50 87 ARG A C 1
ATOM 666 O O . ARG A 1 87 ? 2.568 -6.159 -1.507 1.00 98.50 87 ARG A O 1
ATOM 673 N N . PHE A 1 88 ? 3.122 -5.112 -3.422 1.00 98.50 88 PHE A N 1
ATOM 674 C CA . PHE A 1 88 ? 2.011 -4.167 -3.405 1.00 98.50 88 PHE A CA 1
ATOM 675 C C . PHE A 1 88 ? 0.653 -4.866 -3.526 1.00 98.50 88 PHE A C 1
ATOM 677 O O . PHE A 1 88 ? -0.257 -4.564 -2.764 1.00 98.50 88 PHE A O 1
ATOM 684 N N . HIS A 1 89 ? 0.544 -5.876 -4.385 1.00 98.44 89 HIS A N 1
ATOM 685 C CA . HIS A 1 89 ? -0.675 -6.666 -4.498 1.00 98.44 89 HIS A CA 1
ATOM 686 C C . HIS A 1 89 ? -1.038 -7.370 -3.180 1.00 98.44 89 HIS A C 1
ATOM 688 O O . HIS A 1 8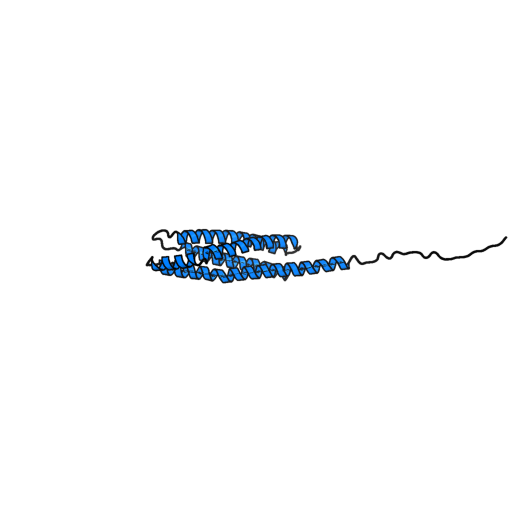9 ? -2.200 -7.378 -2.779 1.00 98.44 89 HIS A O 1
ATOM 694 N N . ASN A 1 90 ? -0.045 -7.905 -2.461 1.00 98.06 90 ASN A N 1
ATOM 695 C CA . ASN A 1 90 ? -0.273 -8.486 -1.135 1.00 98.06 90 ASN A CA 1
ATOM 696 C C . ASN A 1 90 ? -0.753 -7.434 -0.121 1.00 98.06 90 ASN A C 1
ATOM 698 O O . ASN A 1 90 ? -1.649 -7.723 0.668 1.00 98.06 90 ASN A O 1
ATOM 702 N N . ILE A 1 91 ? -0.198 -6.215 -0.162 1.00 98.38 91 ILE A N 1
ATOM 703 C CA . ILE A 1 91 ? -0.647 -5.091 0.677 1.00 98.38 91 ILE A CA 1
ATOM 704 C C . ILE A 1 91 ? -2.119 -4.777 0.406 1.00 98.38 91 ILE A C 1
ATOM 706 O O . ILE A 1 91 ? -2.893 -4.689 1.354 1.00 98.38 91 ILE A O 1
ATOM 710 N N . GLU A 1 92 ? -2.525 -4.654 -0.862 1.00 98.25 92 GLU A N 1
ATOM 711 C CA . GLU A 1 92 ? -3.924 -4.397 -1.228 1.00 98.25 92 GLU A CA 1
ATOM 712 C C . GLU A 1 92 ? -4.851 -5.504 -0.712 1.00 98.25 92 GLU A C 1
ATOM 714 O O . GLU A 1 92 ? -5.872 -5.219 -0.084 1.00 98.25 92 GLU A O 1
ATOM 719 N N . GLN A 1 93 ? -4.487 -6.772 -0.926 1.00 98.25 93 GLN A N 1
ATOM 720 C CA . GLN A 1 93 ? -5.285 -7.909 -0.467 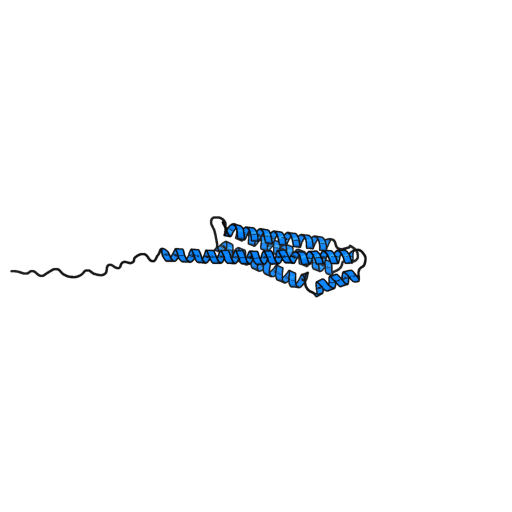1.00 98.25 93 GLN A CA 1
ATOM 721 C C . GLN A 1 93 ? -5.433 -7.938 1.058 1.00 98.25 93 GLN A C 1
ATOM 723 O O . GLN A 1 93 ? -6.544 -8.116 1.568 1.00 98.25 93 GLN A O 1
ATOM 728 N N . GLU A 1 94 ? -4.339 -7.764 1.800 1.00 97.94 94 GLU A N 1
ATOM 729 C CA . GLU A 1 94 ? -4.370 -7.756 3.263 1.00 97.94 94 GLU A CA 1
ATOM 730 C C . GLU A 1 94 ? -5.124 -6.542 3.811 1.00 97.94 94 GLU A C 1
ATOM 732 O O . GLU A 1 94 ? -5.947 -6.695 4.711 1.00 97.94 94 GLU A O 1
ATOM 737 N N . PHE A 1 95 ? -4.929 -5.358 3.231 1.00 97.94 95 PHE A N 1
ATOM 738 C CA . PHE A 1 95 ? -5.653 -4.157 3.637 1.00 97.94 95 PHE A CA 1
ATOM 739 C C . PHE A 1 95 ? -7.167 -4.328 3.439 1.00 97.94 95 PHE A C 1
ATOM 741 O O . PHE A 1 95 ? -7.951 -4.094 4.362 1.00 97.94 95 PHE A O 1
ATOM 748 N N . VAL A 1 96 ? -7.587 -4.827 2.270 1.00 97.62 96 VAL A N 1
ATOM 749 C CA . VAL A 1 96 ? -9.003 -5.074 1.959 1.00 97.62 96 VAL A CA 1
ATOM 750 C C . VAL A 1 96 ? -9.619 -6.123 2.887 1.00 97.62 96 VAL A C 1
ATOM 752 O O . VAL A 1 96 ? -10.711 -5.923 3.418 1.00 97.62 96 VAL A O 1
ATOM 755 N N . SER A 1 97 ? -8.929 -7.244 3.088 1.00 97.38 97 SER A N 1
ATOM 756 C CA . SER A 1 97 ? -9.477 -8.394 3.818 1.00 97.38 97 SER A CA 1
ATOM 757 C C . SER A 1 97 ? -9.376 -8.289 5.338 1.00 97.38 97 SER A C 1
ATOM 759 O O . SER A 1 97 ? -10.171 -8.926 6.028 1.00 97.38 97 SER A O 1
ATOM 761 N N . LYS A 1 98 ? -8.425 -7.515 5.873 1.00 97.38 98 LYS A N 1
ATOM 762 C CA . LYS A 1 98 ? -8.157 -7.459 7.319 1.00 97.38 98 LYS A CA 1
ATOM 763 C C . LYS A 1 98 ? -8.410 -6.094 7.953 1.00 97.38 98 LYS A C 1
ATOM 765 O O . LYS A 1 98 ? -8.734 -6.061 9.134 1.00 97.38 98 LYS A O 1
ATOM 770 N N . VAL A 1 99 ? -8.293 -4.994 7.204 1.00 95.62 99 VAL A N 1
ATOM 771 C CA . VAL A 1 99 ? -8.439 -3.632 7.756 1.00 95.62 99 VAL A CA 1
ATOM 772 C C . VA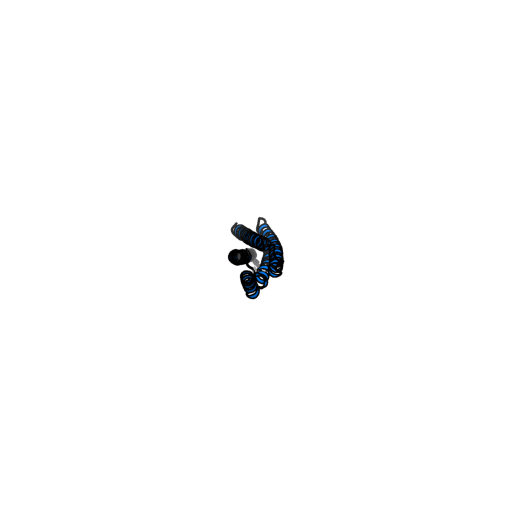L A 1 99 ? -9.813 -3.050 7.432 1.00 95.62 99 VAL A C 1
ATOM 774 O O . VAL A 1 99 ? -10.554 -2.677 8.338 1.00 95.62 99 VAL A O 1
ATOM 777 N N . ILE A 1 100 ? -10.201 -3.029 6.153 1.00 96.44 100 ILE A N 1
ATOM 778 C CA . ILE A 1 100 ? -11.502 -2.479 5.719 1.00 96.44 100 ILE A CA 1
ATOM 779 C C . ILE A 1 100 ? -12.603 -3.537 5.586 1.00 96.44 100 ILE A C 1
ATOM 781 O O . ILE A 1 100 ? -13.669 -3.257 5.030 1.00 96.44 100 ILE A O 1
ATOM 785 N N . ALA A 1 101 ? -12.369 -4.753 6.081 1.00 95.50 101 ALA A N 1
ATOM 786 C CA . ALA A 1 101 ? -13.398 -5.779 6.108 1.00 95.50 101 ALA A CA 1
ATOM 787 C C . ALA A 1 101 ? -14.626 -5.273 6.871 1.00 95.50 101 ALA A C 1
ATOM 789 O O . ALA A 1 101 ? -14.509 -4.705 7.961 1.00 95.50 101 ALA A O 1
ATOM 790 N N . TYR A 1 102 ? -15.811 -5.507 6.305 1.00 94.38 102 TYR A N 1
ATOM 791 C CA . TYR A 1 102 ? -17.071 -5.032 6.878 1.00 94.38 102 TYR A CA 1
ATOM 792 C C . TYR A 1 102 ? -17.222 -5.431 8.351 1.00 94.38 102 TYR A C 1
ATOM 794 O O . TYR A 1 102 ? -17.578 -4.597 9.180 1.00 94.38 102 TYR A O 1
ATOM 802 N N . ASP A 1 103 ? -16.876 -6.675 8.690 1.00 94.44 103 ASP A N 1
ATOM 803 C CA . ASP A 1 103 ? -16.965 -7.182 10.059 1.00 94.44 103 ASP A CA 1
ATOM 804 C C . ASP A 1 103 ? -16.020 -6.453 11.022 1.00 94.44 103 ASP A C 1
ATOM 806 O O . ASP A 1 103 ? -16.393 -6.214 12.168 1.00 94.44 103 ASP A O 1
ATOM 810 N N . LYS A 1 104 ? -14.833 -6.029 10.564 1.00 94.94 104 LYS A N 1
ATOM 811 C CA . LYS A 1 104 ? -13.868 -5.273 11.379 1.00 94.94 104 LYS A CA 1
ATOM 812 C C . LYS A 1 104 ? -14.347 -3.842 11.623 1.00 94.94 104 LYS A C 1
ATOM 814 O O . LYS A 1 104 ? -14.365 -3.396 12.767 1.00 94.94 104 LYS A O 1
ATOM 819 N N . LEU A 1 105 ? -14.836 -3.156 10.587 1.00 96.12 105 LEU A N 1
ATOM 820 C CA . LEU A 1 105 ? -15.421 -1.816 10.734 1.00 96.12 105 LEU A CA 1
ATOM 821 C C . LEU A 1 105 ? -16.690 -1.835 11.598 1.00 96.12 105 LEU A C 1
ATOM 823 O O . LEU A 1 105 ? -16.919 -0.924 12.394 1.00 96.12 105 LEU A O 1
ATOM 827 N N . ARG A 1 106 ? -17.507 -2.885 11.472 1.00 96.62 106 ARG A N 1
ATOM 828 C CA . ARG A 1 106 ? -18.677 -3.097 12.325 1.00 96.62 106 ARG A CA 1
ATOM 829 C C . ARG A 1 106 ? -18.272 -3.368 13.772 1.00 96.62 106 ARG A C 1
ATOM 831 O O . ARG A 1 106 ? -18.872 -2.783 14.665 1.00 96.62 106 ARG A O 1
ATOM 838 N N . ALA A 1 107 ? -17.272 -4.216 14.009 1.00 95.75 107 ALA A N 1
ATOM 839 C CA . ALA A 1 107 ? -16.763 -4.488 15.352 1.00 95.75 107 ALA A CA 1
ATOM 840 C C . ALA A 1 107 ? -16.232 -3.214 16.024 1.00 95.75 107 ALA A C 1
ATOM 842 O O . ALA A 1 107 ? -16.487 -3.002 17.204 1.00 95.75 107 ALA A O 1
ATOM 843 N N . LEU A 1 108 ? -15.580 -2.331 15.262 1.00 95.50 108 LEU A N 1
ATOM 844 C CA . LEU A 1 108 ? -15.104 -1.039 15.756 1.00 95.50 108 LEU A CA 1
ATOM 845 C C . LEU A 1 108 ? -16.263 -0.122 16.184 1.00 95.50 108 LEU A C 1
ATOM 847 O O . LEU A 1 108 ? -16.197 0.514 17.233 1.00 95.50 108 LEU A O 1
ATOM 851 N N . ALA A 1 109 ? -17.349 -0.093 15.405 1.00 96.06 109 ALA A N 1
ATOM 852 C CA . ALA A 1 109 ? -18.560 0.649 15.758 1.00 96.06 109 ALA A CA 1
ATOM 853 C C . ALA A 1 109 ? -19.268 0.070 16.996 1.00 96.06 109 ALA A C 1
ATOM 855 O O . ALA A 1 109 ? -19.672 0.826 17.872 1.00 96.06 109 ALA A O 1
ATOM 856 N N . VAL A 1 110 ? -19.371 -1.258 17.104 1.00 95.88 110 VAL A N 1
ATOM 857 C CA . VAL A 1 110 ? -19.946 -1.916 18.292 1.00 95.88 110 VAL A CA 1
ATOM 858 C C . VAL A 1 110 ? -19.111 -1.607 19.536 1.00 95.88 110 VAL A C 1
ATOM 860 O O . VAL A 1 110 ? -19.664 -1.221 20.561 1.00 95.88 110 VAL A O 1
ATOM 863 N N . LEU A 1 111 ? -17.782 -1.683 19.432 1.00 94.25 111 LEU A N 1
ATOM 864 C CA . LEU A 1 111 ? -16.867 -1.348 20.524 1.00 94.25 111 LEU A CA 1
ATOM 865 C C . LEU A 1 111 ? -17.061 0.097 21.011 1.00 94.25 111 LEU A C 1
ATOM 867 O O . LEU A 1 111 ? -17.074 0.339 22.216 1.00 94.25 111 LEU A O 1
ATOM 871 N N . ALA A 1 112 ? -17.256 1.040 20.084 1.00 94.69 112 ALA A N 1
ATOM 872 C CA . ALA A 1 112 ? -17.556 2.436 20.391 1.00 94.69 112 ALA A CA 1
ATOM 873 C C . ALA A 1 112 ? -18.896 2.628 21.123 1.00 94.69 112 ALA A C 1
ATOM 875 O O . ALA A 1 112 ? -19.023 3.536 21.937 1.00 94.69 112 ALA A O 1
ATOM 876 N N . GLU A 1 113 ? -19.910 1.814 20.831 1.00 95.31 113 GLU A N 1
ATOM 877 C CA . GLU A 1 113 ? -21.218 1.902 21.493 1.00 95.31 113 GLU A CA 1
ATOM 878 C C . GLU A 1 113 ? -21.205 1.253 22.883 1.00 95.31 113 GLU A C 1
ATOM 880 O O . GLU A 1 113 ? -21.774 1.793 23.836 1.00 95.31 113 GLU A O 1
ATOM 885 N N . GLU A 1 114 ? -20.554 0.095 23.004 1.00 94.19 114 GLU A N 1
ATOM 886 C CA . GLU A 1 114 ? -20.479 -0.677 24.245 1.00 94.19 114 GLU A CA 1
ATOM 887 C C . GLU A 1 114 ? -19.574 -0.008 25.280 1.00 94.19 114 GLU A C 1
ATOM 889 O O . GLU A 1 114 ? -19.892 0.010 26.476 1.00 94.19 114 GLU A O 1
ATOM 894 N N . ARG A 1 115 ? -18.454 0.570 24.832 1.00 90.12 115 ARG A N 1
ATOM 895 C CA . ARG A 1 115 ? -17.480 1.212 25.709 1.00 90.12 115 ARG A CA 1
ATOM 896 C C . ARG A 1 115 ? -17.657 2.724 25.692 1.00 90.12 115 ARG A C 1
ATOM 898 O O . ARG A 1 115 ? -17.573 3.390 24.668 1.00 90.12 115 ARG A O 1
ATOM 905 N N . ARG A 1 116 ? -17.920 3.283 26.871 1.00 90.19 116 ARG A N 1
ATOM 906 C CA . ARG A 1 116 ? -18.079 4.731 27.077 1.00 90.19 116 ARG A CA 1
ATOM 907 C C . ARG A 1 116 ? -16.713 5.415 27.208 1.00 90.19 116 ARG A C 1
ATOM 909 O O . ARG A 1 116 ? -15.677 4.762 27.212 1.00 90.19 116 ARG A O 1
ATOM 916 N N . GLY A 1 117 ? -16.717 6.735 27.377 1.00 93.44 117 GLY A N 1
ATOM 917 C CA . GLY A 1 117 ? -15.492 7.508 27.596 1.00 93.44 117 GLY A CA 1
ATOM 918 C C . GLY A 1 117 ? -14.802 7.847 26.279 1.00 93.44 117 GLY A C 1
ATOM 919 O O . GLY A 1 117 ? -15.429 8.439 25.405 1.00 93.44 117 GLY A O 1
ATOM 920 N N . GLU A 1 118 ? -13.524 7.494 26.151 1.00 95.56 118 GLU A N 1
ATOM 921 C CA . GLU A 1 118 ? -12.674 7.853 25.003 1.00 95.56 118 GLU A CA 1
ATOM 922 C C . GLU A 1 118 ? -12.830 6.902 23.803 1.00 95.56 118 GLU A C 1
ATOM 924 O O . GLU A 1 118 ? -12.513 7.269 22.671 1.00 95.56 118 GLU A O 1
ATOM 929 N N . TRP A 1 119 ? -13.393 5.710 24.022 1.00 95.50 119 TRP A N 1
ATOM 930 C CA . TRP A 1 119 ? -13.578 4.672 23.001 1.00 95.50 119 TRP A CA 1
ATOM 931 C C . TRP A 1 119 ? -14.320 5.128 21.732 1.00 95.50 119 TRP A C 1
ATOM 933 O O . TRP A 1 119 ? -13.824 4.833 20.642 1.00 95.50 119 TRP A O 1
ATOM 943 N N . PRO A 1 120 ? -15.438 5.884 21.797 1.00 96.31 120 PRO A N 1
ATOM 944 C CA . PRO A 1 120 ? -16.107 6.368 20.590 1.00 96.31 120 PRO A CA 1
ATOM 945 C C . PRO A 1 120 ? -15.237 7.304 19.750 1.00 96.31 120 PRO A C 1
ATOM 947 O O . PRO A 1 120 ? -15.290 7.271 18.522 1.00 96.31 120 PRO A O 1
ATOM 950 N N . HIS A 1 121 ? -14.431 8.140 20.408 1.00 96.88 121 HIS A N 1
ATOM 951 C CA . HIS A 1 121 ? -13.547 9.077 19.729 1.00 96.88 121 HIS A CA 1
ATOM 952 C C . HIS A 1 121 ? -12.374 8.350 19.070 1.00 96.88 121 HIS A C 1
ATOM 954 O O . HIS A 1 121 ? -12.108 8.575 17.891 1.00 96.88 121 HIS A O 1
ATOM 960 N N . TRP A 1 122 ? -11.736 7.426 19.794 1.00 96.75 122 TRP A N 1
ATOM 961 C CA . TRP A 1 122 ? -10.667 6.586 19.256 1.00 96.75 122 TRP A CA 1
ATOM 962 C C . TRP A 1 122 ? -11.139 5.768 18.045 1.00 96.75 122 TRP A C 1
ATOM 964 O O . TRP A 1 122 ? -10.491 5.774 16.999 1.00 96.75 122 TRP A O 1
ATOM 974 N N . ALA A 1 123 ? -12.308 5.127 18.141 1.00 97.06 123 ALA A N 1
ATOM 975 C CA . ALA A 1 123 ? -12.899 4.360 17.046 1.00 97.06 123 ALA A CA 1
ATOM 976 C C . ALA A 1 123 ? -13.198 5.231 15.815 1.00 97.06 123 ALA A C 1
ATOM 978 O O . ALA A 1 123 ? -12.947 4.813 14.682 1.00 97.06 123 ALA A O 1
ATOM 979 N N . LEU A 1 124 ? -13.708 6.450 16.028 1.00 97.62 124 LEU A N 1
ATOM 980 C CA . LEU A 1 124 ? -13.960 7.407 14.953 1.00 97.62 124 LEU A CA 1
ATOM 981 C C . LEU A 1 124 ? -12.662 7.807 14.243 1.00 97.62 124 LEU A C 1
ATOM 983 O O . LEU A 1 124 ? -12.586 7.664 13.025 1.00 97.62 124 LEU A O 1
ATOM 987 N N . ILE A 1 125 ? -11.638 8.239 14.987 1.00 98.19 125 ILE A N 1
ATOM 988 C CA . ILE A 1 125 ? -10.347 8.635 14.401 1.00 98.19 125 ILE A CA 1
ATOM 989 C C . ILE A 1 125 ? -9.704 7.442 13.690 1.00 98.19 125 ILE A C 1
ATOM 991 O O . ILE A 1 125 ? -9.224 7.580 12.569 1.00 98.19 125 ILE A O 1
ATOM 995 N N . THR A 1 126 ? -9.729 6.253 14.294 1.00 98.06 126 THR A N 1
ATOM 996 C CA . THR A 1 126 ? -9.171 5.034 13.690 1.00 98.06 126 THR A CA 1
ATOM 997 C C . THR A 1 126 ? -9.831 4.746 12.345 1.00 98.06 126 THR A C 1
ATOM 999 O O . THR A 1 126 ? -9.145 4.512 11.352 1.00 98.06 126 THR A O 1
ATOM 1002 N N . LYS A 1 127 ? -11.163 4.842 12.273 1.00 98.00 127 LYS A N 1
ATOM 1003 C CA . LYS A 1 127 ? -11.905 4.704 11.017 1.00 98.00 127 LYS A CA 1
ATOM 1004 C C . LYS A 1 127 ? -11.510 5.770 9.991 1.00 98.00 127 LYS A C 1
ATOM 1006 O O . LYS A 1 127 ? -11.324 5.434 8.826 1.00 98.00 127 LYS A O 1
ATOM 1011 N N . GLU A 1 128 ? -11.381 7.030 10.396 1.00 98.06 128 GLU A N 1
ATOM 1012 C CA . GLU A 1 128 ? -10.939 8.113 9.507 1.00 98.06 128 GLU A CA 1
ATOM 1013 C C . GLU A 1 128 ? -9.536 7.838 8.946 1.00 98.06 128 GLU A C 1
ATOM 1015 O O . GLU A 1 128 ? -9.340 7.915 7.735 1.00 98.06 128 GLU A O 1
ATOM 1020 N N . ARG A 1 129 ? -8.586 7.401 9.783 1.00 98.06 129 ARG A N 1
ATOM 1021 C CA . ARG A 1 129 ? -7.226 7.028 9.351 1.00 98.06 129 ARG A CA 1
ATOM 1022 C C . ARG A 1 129 ? -7.196 5.827 8.413 1.00 98.06 129 ARG A C 1
ATOM 1024 O O . ARG A 1 129 ? -6.394 5.799 7.481 1.00 98.06 129 ARG A O 1
ATOM 1031 N N . ILE A 1 130 ? -8.071 4.846 8.627 1.00 98.06 130 ILE A N 1
ATOM 1032 C CA . ILE A 1 130 ? -8.244 3.726 7.694 1.00 98.06 130 ILE A CA 1
ATOM 1033 C C . ILE A 1 130 ? -8.699 4.250 6.323 1.00 98.06 130 ILE A C 1
ATOM 1035 O O . ILE A 1 130 ? -8.153 3.850 5.296 1.00 98.06 130 ILE A O 1
ATOM 1039 N N . GLU A 1 131 ? -9.663 5.168 6.283 1.00 98.00 131 GLU A N 1
ATOM 1040 C CA . GLU A 1 131 ? -10.157 5.742 5.026 1.00 98.00 131 GLU A CA 1
ATOM 1041 C C . GLU A 1 131 ? -9.105 6.624 4.325 1.00 98.00 131 GLU A C 1
ATOM 1043 O O . GLU A 1 131 ? -8.974 6.574 3.099 1.00 98.00 131 GLU A O 1
ATOM 1048 N N . GLU A 1 132 ? -8.276 7.348 5.081 1.00 98.31 132 GLU A N 1
ATOM 1049 C CA . GLU A 1 132 ? -7.142 8.122 4.555 1.00 98.31 132 GLU A CA 1
ATOM 1050 C C . GLU A 1 132 ? -6.066 7.259 3.874 1.00 98.31 132 GLU A C 1
ATOM 1052 O O . GLU A 1 132 ? -5.299 7.774 3.059 1.00 98.31 132 GLU A O 1
ATOM 1057 N N . CYS A 1 133 ? -6.012 5.951 4.148 1.00 98.38 133 CYS A N 1
ATOM 1058 C CA . CYS A 1 133 ? -5.086 5.035 3.478 1.00 98.38 133 CYS A CA 1
ATOM 1059 C C . CYS A 1 133 ? -5.503 4.692 2.036 1.00 98.38 133 CYS A C 1
ATOM 1061 O O . CYS A 1 133 ? -4.665 4.215 1.270 1.00 98.38 133 CYS A O 1
ATOM 1063 N N . ARG A 1 134 ? -6.760 4.927 1.624 1.00 97.81 134 ARG A N 1
ATOM 1064 C CA . ARG A 1 134 ? -7.217 4.555 0.268 1.00 97.81 134 ARG A CA 1
ATOM 1065 C C . ARG A 1 134 ? -6.560 5.380 -0.844 1.00 97.81 134 ARG A C 1
ATOM 1067 O O . ARG A 1 134 ? -6.004 4.768 -1.753 1.00 97.81 134 ARG A O 1
ATOM 1074 N N . PRO A 1 135 ? -6.543 6.730 -0.796 1.00 98.25 135 PRO A N 1
ATOM 1075 C CA . PRO A 1 135 ? -5.913 7.512 -1.857 1.00 98.25 135 PRO A CA 1
ATOM 1076 C C . PRO A 1 135 ? -4.437 7.160 -2.132 1.00 98.25 135 PRO A C 1
ATOM 1078 O O . PRO A 1 135 ? -4.087 7.039 -3.307 1.00 98.25 135 PRO A O 1
ATOM 1081 N N . PRO A 1 136 ? -3.552 6.962 -1.127 1.00 98.38 136 PRO A N 1
ATOM 1082 C CA . PRO A 1 136 ? -2.175 6.565 -1.406 1.00 98.38 136 PRO A CA 1
ATOM 1083 C C . PRO A 1 136 ? -2.050 5.131 -1.943 1.00 98.38 136 PRO A C 1
ATOM 1085 O O . PRO A 1 136 ? -1.153 4.887 -2.748 1.00 98.38 136 PRO A O 1
ATOM 1088 N N . LEU A 1 137 ? -2.939 4.194 -1.575 1.00 98.38 137 LEU A N 1
ATOM 1089 C CA . LEU A 1 137 ? -2.992 2.871 -2.218 1.00 98.38 137 LEU A CA 1
ATOM 1090 C C . LEU A 1 137 ? -3.272 3.015 -3.721 1.00 98.38 137 LEU A C 1
ATOM 1092 O O . LEU A 1 137 ? -2.481 2.552 -4.545 1.00 98.38 137 LEU A O 1
ATOM 1096 N N . ASP A 1 138 ? -4.327 3.744 -4.085 1.00 98.38 138 ASP A N 1
ATOM 1097 C CA . ASP A 1 138 ? -4.686 3.976 -5.489 1.00 98.38 138 ASP A CA 1
ATOM 1098 C C . ASP A 1 138 ? -3.547 4.669 -6.257 1.00 98.38 138 ASP A C 1
ATOM 1100 O O . ASP A 1 138 ? -3.208 4.289 -7.382 1.00 98.38 138 ASP A O 1
ATOM 1104 N N . ALA A 1 139 ? -2.899 5.659 -5.635 1.00 98.50 139 ALA A N 1
ATOM 1105 C CA . ALA A 1 139 ? -1.786 6.385 -6.237 1.00 98.50 139 ALA A CA 1
ATOM 1106 C C . ALA A 1 139 ? -0.567 5.488 -6.515 1.00 98.50 139 ALA A C 1
ATOM 1108 O O . ALA A 1 139 ? 0.067 5.627 -7.566 1.00 98.50 139 ALA A O 1
ATOM 1109 N N . VAL A 1 140 ? -0.244 4.548 -5.618 1.00 98.62 140 VAL A N 1
ATOM 1110 C CA . VAL A 1 140 ? 0.824 3.562 -5.848 1.00 98.62 140 VAL A CA 1
ATOM 1111 C C . VAL A 1 140 ? 0.453 2.620 -6.993 1.00 98.62 140 VAL A C 1
ATOM 1113 O O . VAL A 1 140 ? 1.284 2.400 -7.876 1.00 98.62 140 VAL A O 1
ATOM 1116 N N . SER A 1 141 ? -0.786 2.123 -7.031 1.00 98.56 141 SER A N 1
ATOM 1117 C CA . SER A 1 141 ? -1.279 1.251 -8.107 1.00 98.56 141 SER A CA 1
ATOM 1118 C C . SER A 1 141 ? -1.139 1.917 -9.486 1.00 98.56 141 SER A C 1
ATOM 1120 O O . SER A 1 141 ? -0.539 1.360 -10.413 1.00 98.56 141 SER A O 1
ATOM 1122 N N . LEU A 1 142 ? -1.575 3.178 -9.598 1.00 98.56 142 LEU A N 1
ATOM 1123 C CA . LEU A 1 142 ? -1.428 3.983 -10.814 1.00 98.56 142 LEU A CA 1
ATOM 1124 C C . LEU A 1 142 ? 0.043 4.230 -11.184 1.00 98.56 142 LEU A C 1
ATOM 1126 O O . LEU A 1 142 ? 0.408 4.145 -12.359 1.00 98.56 142 LEU A O 1
ATOM 1130 N N . ALA A 1 143 ? 0.905 4.509 -10.203 1.00 98.44 143 ALA A N 1
ATOM 1131 C CA . ALA A 1 143 ? 2.331 4.713 -10.447 1.00 98.44 143 ALA A CA 1
ATOM 1132 C C . ALA A 1 143 ? 3.025 3.432 -10.947 1.00 98.44 143 ALA A C 1
ATOM 1134 O O . ALA A 1 143 ? 3.860 3.500 -11.851 1.00 98.44 143 ALA A O 1
ATOM 1135 N N . ILE A 1 144 ? 2.657 2.259 -10.418 1.00 98.69 144 ILE A N 1
ATOM 1136 C CA . ILE A 1 144 ? 3.154 0.962 -10.902 1.00 98.69 144 ILE A CA 1
ATOM 1137 C C . ILE A 1 144 ? 2.730 0.738 -12.358 1.00 98.69 144 ILE A C 1
ATOM 1139 O O . ILE A 1 144 ? 3.564 0.358 -13.185 1.00 98.69 144 ILE A O 1
ATOM 1143 N N . ALA A 1 145 ? 1.467 1.012 -12.695 1.00 98.56 145 ALA A N 1
ATOM 1144 C CA . ALA A 1 145 ? 0.973 0.902 -14.066 1.00 98.56 145 ALA A CA 1
ATOM 1145 C C . ALA A 1 145 ? 1.742 1.825 -15.031 1.00 98.56 145 ALA A C 1
ATOM 1147 O O . ALA A 1 145 ? 2.169 1.382 -16.100 1.00 98.56 145 ALA A O 1
ATOM 1148 N N . ALA A 1 146 ? 2.008 3.072 -14.627 1.00 98.31 146 ALA A N 1
ATOM 1149 C CA . ALA A 1 146 ? 2.805 4.015 -15.411 1.00 98.31 146 ALA A CA 1
ATOM 1150 C C . ALA A 1 146 ? 4.250 3.524 -15.633 1.00 98.31 146 ALA A C 1
ATOM 1152 O O . ALA A 1 146 ? 4.777 3.622 -16.744 1.00 98.31 146 ALA A O 1
ATOM 1153 N N . CYS A 1 147 ? 4.889 2.940 -14.610 1.00 98.31 147 CYS A N 1
ATOM 1154 C CA . CYS A 1 147 ? 6.209 2.318 -14.753 1.00 98.31 147 CYS A CA 1
ATOM 1155 C C . CYS A 1 147 ? 6.201 1.169 -15.773 1.00 98.31 147 CYS A C 1
ATOM 1157 O O . CYS A 1 147 ? 7.124 1.062 -16.584 1.00 98.31 147 CYS A O 1
ATOM 1159 N N . TRP A 1 148 ? 5.177 0.310 -15.742 1.00 98.50 148 TRP A N 1
ATOM 1160 C CA . TRP A 1 148 ? 5.034 -0.792 -16.695 1.00 98.50 148 TRP A CA 1
ATOM 1161 C C . TRP A 1 148 ? 4.838 -0.305 -18.128 1.00 98.50 148 TRP A C 1
ATOM 1163 O O . TRP A 1 148 ? 5.479 -0.838 -19.037 1.00 98.50 148 TRP A O 1
ATOM 1173 N N . GLN A 1 149 ? 4.007 0.719 -18.323 1.00 97.69 149 GLN A N 1
ATOM 1174 C CA . GLN A 1 149 ? 3.775 1.319 -19.632 1.00 97.69 149 GLN A CA 1
ATOM 1175 C C . GLN A 1 149 ? 5.076 1.868 -20.233 1.00 97.69 149 GLN A C 1
ATOM 1177 O O . GLN A 1 149 ? 5.448 1.485 -21.341 1.00 97.69 149 GLN A O 1
ATOM 1182 N N . GLU A 1 150 ? 5.821 2.690 -19.490 1.00 97.38 150 GLU A N 1
ATOM 1183 C CA . GLU A 1 150 ? 7.077 3.270 -19.983 1.00 97.38 150 GLU A CA 1
ATOM 1184 C C . GLU A 1 150 ? 8.132 2.184 -20.286 1.00 97.38 150 GLU A C 1
ATOM 1186 O O . GLU A 1 150 ? 8.870 2.280 -21.272 1.00 97.38 150 GLU A O 1
ATOM 1191 N N . LEU A 1 151 ? 8.214 1.117 -19.475 1.00 96.25 151 LEU A N 1
ATOM 1192 C CA . LEU A 1 151 ? 9.102 -0.015 -19.773 1.00 96.25 151 LEU A CA 1
ATOM 1193 C C . LEU A 1 151 ? 8.712 -0.722 -21.080 1.00 96.25 151 LEU A C 1
ATOM 1195 O O . LEU A 1 151 ? 9.597 -1.079 -21.864 1.00 96.25 151 LEU A O 1
ATOM 1199 N N . ALA A 1 152 ? 7.415 -0.919 -21.322 1.00 96.06 152 ALA A N 1
ATOM 1200 C CA . ALA A 1 152 ? 6.914 -1.553 -22.538 1.00 96.06 152 ALA A CA 1
ATOM 1201 C C . ALA A 1 152 ? 7.201 -0.702 -23.787 1.00 96.06 152 ALA A C 1
ATOM 1203 O O . ALA A 1 152 ? 7.702 -1.226 -24.785 1.00 96.06 152 ALA A O 1
ATOM 1204 N N . GLU A 1 153 ? 6.976 0.612 -23.714 1.00 95.19 153 GLU A N 1
ATOM 1205 C CA . GLU A 1 153 ? 7.263 1.552 -24.806 1.00 95.19 153 GLU A CA 1
ATOM 1206 C C . GLU A 1 153 ? 8.752 1.522 -25.203 1.00 95.19 153 GLU A C 1
ATOM 1208 O O . GLU A 1 153 ? 9.097 1.426 -26.385 1.00 95.19 153 GLU A O 1
ATOM 1213 N N . ARG A 1 154 ? 9.664 1.491 -24.222 1.00 93.81 154 ARG A N 1
ATOM 1214 C CA . ARG A 1 154 ? 11.116 1.425 -24.480 1.00 93.81 154 ARG A CA 1
ATOM 1215 C C . ARG A 1 154 ? 11.596 0.085 -25.024 1.00 93.81 154 ARG A C 1
ATOM 1217 O O . ARG A 1 154 ? 12.534 0.049 -25.828 1.00 93.81 154 ARG A O 1
ATOM 1224 N N . ALA A 1 155 ? 10.979 -1.014 -24.599 1.00 91.12 155 ALA A N 1
ATOM 1225 C CA . ALA A 1 155 ? 11.284 -2.332 -25.148 1.00 91.12 155 ALA A CA 1
ATOM 1226 C C . ALA A 1 155 ? 10.926 -2.405 -26.646 1.00 91.12 155 ALA A C 1
ATOM 1228 O O . ALA A 1 155 ? 11.682 -2.977 -27.430 1.00 91.12 155 ALA A O 1
ATOM 1229 N N . GLY A 1 156 ? 9.839 -1.747 -27.067 1.00 89.31 156 GLY A N 1
ATOM 1230 C CA . GLY A 1 156 ? 9.462 -1.642 -28.480 1.00 89.31 156 GLY A CA 1
ATOM 1231 C C . GLY A 1 156 ? 10.475 -0.860 -29.327 1.00 89.31 156 GLY A C 1
ATOM 1232 O O . GLY A 1 156 ? 10.845 -1.298 -30.416 1.00 89.31 156 GLY A O 1
ATOM 1233 N N . MET A 1 157 ? 10.993 0.262 -28.813 1.00 87.69 157 MET A N 1
ATOM 1234 C CA . MET A 1 157 ? 11.952 1.104 -29.548 1.00 87.69 157 MET A CA 1
ATOM 1235 C C . MET A 1 157 ? 13.299 0.413 -29.809 1.00 87.69 157 MET A C 1
ATOM 1237 O O . MET A 1 157 ? 13.900 0.600 -30.868 1.00 87.69 157 MET A O 1
ATOM 1241 N N . THR A 1 158 ? 13.786 -0.391 -28.861 1.00 79.00 158 THR A N 1
ATOM 1242 C CA . THR A 1 158 ? 15.085 -1.077 -28.999 1.00 79.00 158 THR A CA 1
ATOM 1243 C C . THR A 1 158 ? 15.040 -2.226 -30.009 1.00 79.00 158 THR A C 1
ATOM 1245 O O . THR A 1 158 ? 16.036 -2.475 -30.687 1.00 79.00 158 THR A O 1
ATOM 1248 N N . SER A 1 159 ? 13.886 -2.876 -30.188 1.00 69.69 159 SER A N 1
ATOM 1249 C CA . SER A 1 159 ? 13.720 -3.970 -31.155 1.00 69.69 159 SER A CA 1
ATOM 1250 C C . SER A 1 159 ? 13.848 -3.510 -32.617 1.00 69.69 159 SER A C 1
ATOM 1252 O O . SER A 1 159 ? 14.448 -4.215 -33.430 1.00 69.69 159 SER A O 1
ATOM 1254 N N . ILE A 1 160 ? 13.368 -2.305 -32.947 1.00 65.88 160 ILE A N 1
ATOM 1255 C CA . ILE A 1 160 ? 13.374 -1.769 -34.322 1.00 65.88 160 ILE A CA 1
ATOM 1256 C C . ILE A 1 160 ? 14.797 -1.408 -34.781 1.00 65.88 160 ILE A C 1
ATOM 1258 O O . ILE A 1 160 ? 15.157 -1.608 -35.941 1.00 65.88 160 ILE A O 1
ATOM 1262 N N . MET A 1 161 ? 15.644 -0.927 -33.868 1.00 60.44 161 MET A N 1
ATOM 1263 C CA . MET A 1 161 ? 16.996 -0.472 -34.210 1.00 60.44 161 MET A CA 1
ATOM 1264 C C . MET A 1 161 ? 17.953 -1.631 -34.541 1.00 60.44 161 MET A C 1
ATOM 1266 O O . MET A 1 161 ? 18.894 -1.441 -35.303 1.00 60.44 161 MET A O 1
ATOM 1270 N N . VAL A 1 162 ? 17.703 -2.844 -34.032 1.00 59.91 162 VAL A N 1
ATOM 1271 C CA . VAL A 1 162 ? 18.549 -4.022 -34.312 1.00 59.91 162 VAL A CA 1
ATOM 1272 C C . VAL A 1 162 ? 18.259 -4.625 -35.693 1.00 59.91 162 VAL A C 1
ATOM 1274 O O . VAL A 1 162 ? 19.160 -5.180 -36.321 1.00 59.91 162 VAL A O 1
ATOM 1277 N N . GLN A 1 163 ? 17.034 -4.492 -36.212 1.00 56.25 163 GLN A N 1
ATOM 1278 C CA . GLN A 1 163 ? 16.686 -5.025 -37.536 1.00 56.25 163 GLN A CA 1
ATOM 1279 C C . GLN A 1 163 ? 17.136 -4.123 -38.695 1.00 56.25 163 GLN A C 1
ATOM 1281 O O . GLN A 1 163 ? 17.419 -4.630 -39.779 1.00 56.25 163 GLN A O 1
ATOM 1286 N N . ALA A 1 164 ? 17.277 -2.812 -38.478 1.00 54.69 164 ALA A N 1
ATOM 1287 C CA . ALA A 1 164 ? 17.682 -1.881 -39.534 1.00 54.69 164 ALA A CA 1
ATOM 1288 C C . ALA A 1 164 ? 19.163 -2.005 -39.952 1.00 54.69 164 ALA A C 1
ATOM 1290 O O . ALA A 1 164 ? 19.522 -1.579 -41.047 1.00 54.69 164 ALA A O 1
ATOM 1291 N N . THR A 1 165 ? 20.027 -2.609 -39.129 1.00 54.97 165 THR A N 1
ATOM 1292 C CA . THR A 1 165 ? 21.487 -2.601 -39.354 1.00 54.97 165 THR A CA 1
ATOM 1293 C C . THR A 1 165 ? 22.053 -3.885 -39.971 1.00 54.97 165 THR A C 1
ATOM 1295 O O . THR A 1 165 ? 23.244 -3.930 -40.255 1.00 54.97 165 THR A O 1
ATOM 1298 N N . ASN A 1 166 ? 21.235 -4.919 -40.210 1.00 55.00 166 ASN A N 1
ATOM 1299 C CA . ASN A 1 166 ? 21.695 -6.199 -40.784 1.00 55.00 166 ASN A CA 1
ATOM 1300 C C . ASN A 1 166 ? 21.073 -6.556 -42.144 1.00 55.00 166 ASN A C 1
ATOM 1302 O O . ASN A 1 166 ? 21.426 -7.576 -42.731 1.00 55.00 166 ASN A O 1
ATOM 1306 N N . ILE A 1 167 ? 20.198 -5.710 -42.693 1.00 59.00 167 ILE A N 1
ATOM 1307 C CA . ILE A 1 167 ? 19.681 -5.866 -44.062 1.00 59.00 167 ILE A CA 1
ATOM 1308 C C . ILE A 1 167 ? 20.563 -5.027 -45.001 1.00 59.00 167 ILE A C 1
ATOM 1310 O O . ILE A 1 167 ? 20.129 -4.069 -45.631 1.00 59.00 167 ILE A O 1
ATOM 1314 N N . GLY A 1 168 ? 21.856 -5.353 -45.026 1.00 57.19 168 GLY A N 1
ATOM 1315 C CA . GLY A 1 168 ? 22.882 -4.669 -45.808 1.00 57.19 168 GLY A CA 1
ATOM 1316 C C . GLY A 1 168 ? 23.743 -5.665 -46.578 1.00 57.19 168 GLY A C 1
ATOM 1317 O O . GLY A 1 168 ? 24.766 -6.112 -46.082 1.00 57.19 168 GLY A O 1
ATOM 1318 N N . GLN A 1 169 ? 23.309 -5.969 -47.804 1.00 57.84 169 GLN A N 1
ATOM 1319 C CA . GLN A 1 169 ? 24.111 -6.446 -48.939 1.00 57.84 169 GLN A CA 1
ATOM 1320 C C . GLN A 1 169 ? 24.893 -7.763 -48.787 1.00 57.84 169 GLN A C 1
ATOM 1322 O O . GLN A 1 169 ? 26.114 -7.781 -48.657 1.00 57.84 169 GLN A O 1
ATOM 1327 N N . LYS A 1 170 ? 24.208 -8.880 -49.049 1.00 56.47 170 LYS A N 1
ATOM 1328 C CA . LYS A 1 170 ? 24.836 -9.994 -49.768 1.00 56.47 170 LYS A CA 1
ATOM 1329 C C . LYS A 1 170 ? 24.528 -9.816 -51.259 1.00 56.47 170 LYS A C 1
ATOM 1331 O O . LYS A 1 170 ? 23.505 -10.277 -51.750 1.00 56.47 170 LYS A O 1
ATOM 1336 N N . ILE A 1 171 ? 25.355 -9.034 -51.955 1.00 63.69 171 ILE A N 1
ATOM 1337 C CA . ILE A 1 171 ? 25.349 -9.000 -53.423 1.00 63.69 171 ILE A CA 1
ATOM 1338 C C . ILE A 1 171 ? 26.115 -10.247 -53.857 1.00 63.69 171 ILE A C 1
ATOM 1340 O O . ILE A 1 171 ? 27.344 -10.229 -53.928 1.00 63.69 171 ILE A O 1
ATOM 1344 N N . ASP A 1 172 ? 25.397 -11.342 -54.092 1.00 61.53 172 ASP A N 1
ATOM 1345 C CA . ASP A 1 172 ? 25.958 -12.479 -54.812 1.00 61.53 172 ASP A CA 1
ATOM 1346 C C . ASP A 1 172 ? 26.265 -12.004 -56.244 1.00 61.53 172 ASP A C 1
ATOM 1348 O O . ASP A 1 172 ? 25.380 -11.748 -57.060 1.00 61.53 172 ASP A O 1
ATOM 1352 N N . LYS A 1 173 ? 27.557 -11.801 -56.526 1.00 59.62 173 LYS A N 1
ATOM 1353 C CA . LYS A 1 173 ? 28.090 -11.656 -57.884 1.00 59.62 173 LYS A CA 1
ATOM 1354 C C . LYS A 1 173 ? 28.001 -13.023 -58.559 1.00 59.62 173 LYS A C 1
ATOM 1356 O O . LYS A 1 173 ? 28.974 -13.773 -58.573 1.00 59.62 173 LYS A O 1
ATOM 1361 N N . GLU A 1 174 ? 26.840 -13.350 -59.109 1.00 58.72 174 GLU A N 1
ATOM 1362 C CA . GLU A 1 174 ? 26.686 -14.519 -59.966 1.00 58.72 174 GLU A CA 1
ATOM 1363 C C . GLU A 1 174 ? 26.964 -14.138 -61.432 1.00 58.72 174 GLU A C 1
ATOM 1365 O O . GLU A 1 174 ? 26.259 -13.344 -62.048 1.00 58.72 174 GLU A O 1
ATOM 1370 N N . ALA A 1 175 ? 28.067 -14.698 -61.937 1.00 57.59 175 ALA A N 1
ATOM 1371 C CA . ALA A 1 175 ? 28.329 -15.096 -63.320 1.00 57.59 175 ALA A CA 1
ATOM 1372 C C . ALA A 1 175 ? 28.160 -14.064 -64.461 1.00 57.59 175 ALA A C 1
ATOM 1374 O O . ALA A 1 175 ? 27.145 -14.014 -65.150 1.00 57.59 175 ALA A O 1
ATOM 1375 N N . GLN A 1 176 ? 29.265 -13.398 -64.820 1.00 52.09 176 GLN A N 1
ATOM 1376 C CA . GLN A 1 176 ? 29.576 -13.137 -66.233 1.00 52.09 176 GLN A CA 1
ATOM 1377 C C . GLN A 1 176 ? 30.518 -14.243 -66.729 1.00 52.09 176 GLN A C 1
ATOM 1379 O O . GLN A 1 176 ? 31.721 -14.221 -66.484 1.00 52.09 176 GLN A O 1
ATOM 1384 N N . SER A 1 177 ? 29.949 -15.252 -67.388 1.00 61.94 177 SER A N 1
ATOM 1385 C CA . SER A 1 177 ? 30.663 -16.250 -68.194 1.00 61.94 177 SER A CA 1
ATOM 1386 C C . SER A 1 177 ? 29.984 -16.338 -69.554 1.00 61.94 177 SER A C 1
ATOM 1388 O O . SER A 1 177 ? 29.069 -17.121 -69.778 1.00 61.94 177 SER A O 1
ATOM 1390 N N . SER A 1 178 ? 30.398 -15.438 -70.431 1.00 62.88 178 SER A N 1
ATOM 1391 C CA . SER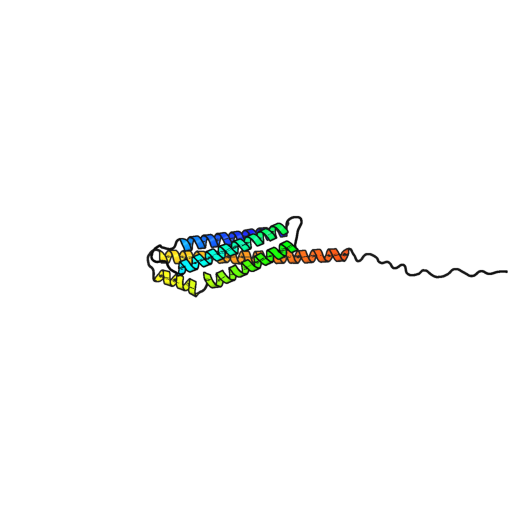 A 1 178 ? 30.173 -15.402 -71.877 1.00 62.88 178 SER A CA 1
ATOM 1392 C C . SER A 1 178 ? 31.011 -14.206 -72.327 1.00 62.88 178 SER A C 1
ATOM 1394 O O . SER A 1 178 ? 30.924 -13.152 -71.714 1.00 62.88 178 SER A O 1
ATOM 1396 N N . GLU A 1 179 ? 31.911 -14.243 -73.295 1.00 63.44 179 GLU A N 1
ATOM 1397 C CA . GLU A 1 179 ? 32.007 -15.070 -74.488 1.00 63.44 179 GLU A CA 1
ATOM 1398 C C . GLU A 1 179 ? 33.138 -14.392 -75.284 1.00 63.44 179 GLU A C 1
ATOM 1400 O O . GLU A 1 179 ? 32.967 -13.243 -75.676 1.00 63.44 179 GLU A O 1
ATOM 1405 N N . VAL A 1 180 ? 34.316 -15.007 -75.468 1.00 55.97 180 VAL A N 1
ATOM 1406 C CA . VAL A 1 180 ? 35.325 -14.497 -76.426 1.00 55.97 180 VAL A CA 1
ATOM 1407 C C . VAL A 1 180 ? 36.055 -15.658 -77.108 1.00 55.97 180 VAL A C 1
ATOM 1409 O O . VAL A 1 180 ? 37.053 -16.180 -76.623 1.00 55.97 180 VAL A O 1
ATOM 1412 N N . LEU A 1 181 ? 35.467 -16.030 -78.246 1.00 57.12 181 LEU A N 1
ATOM 1413 C CA . LEU A 1 181 ? 36.072 -16.156 -79.578 1.00 57.12 181 LEU A CA 1
ATOM 1414 C C . LEU A 1 181 ? 37.236 -17.133 -79.829 1.00 57.12 181 LEU A C 1
ATOM 1416 O O . LEU A 1 181 ? 38.403 -16.881 -79.552 1.00 57.12 181 LEU A O 1
ATOM 1420 N N . HIS A 1 182 ? 36.856 -18.182 -80.565 1.00 58.62 182 HIS A N 1
ATOM 1421 C CA . HIS A 1 182 ? 37.504 -18.695 -81.776 1.00 58.62 182 HIS A CA 1
ATOM 1422 C C . HIS A 1 182 ? 38.504 -17.757 -82.488 1.00 58.62 182 HIS A C 1
ATOM 1424 O O . HIS A 1 182 ? 38.120 -16.682 -82.937 1.00 58.62 182 HIS A O 1
ATOM 1430 N N . GLN A 1 183 ? 39.706 -18.281 -82.757 1.00 52.94 183 GLN A N 1
ATOM 1431 C CA . GLN A 1 183 ? 40.496 -18.195 -84.008 1.00 52.94 183 GLN A CA 1
ATOM 1432 C C . GLN A 1 183 ? 41.728 -19.109 -83.794 1.00 52.94 183 GLN A C 1
ATOM 1434 O O . GLN A 1 183 ? 42.386 -18.993 -82.772 1.00 52.94 183 GLN A O 1
ATOM 1439 N N . GLY A 1 184 ? 42.080 -20.119 -84.591 1.00 62.50 184 GLY A N 1
ATOM 1440 C CA . GLY A 1 184 ? 41.859 -20.350 -86.011 1.00 62.50 184 GLY A CA 1
ATOM 1441 C C . GLY A 1 184 ? 43.129 -19.998 -86.796 1.00 62.50 184 GLY A C 1
ATOM 1442 O O . GLY A 1 184 ? 43.487 -18.829 -86.834 1.00 62.50 184 GLY A O 1
ATOM 1443 N N . VAL A 1 185 ? 43.692 -21.000 -87.486 1.00 53.69 185 VAL A N 1
ATOM 1444 C CA . VAL A 1 185 ? 44.561 -20.954 -88.687 1.00 53.69 185 VAL A CA 1
ATOM 1445 C C . VAL A 1 185 ? 45.980 -21.538 -88.524 1.00 53.69 185 VAL A C 1
ATOM 1447 O O . VAL A 1 185 ? 46.676 -21.336 -87.536 1.00 53.69 185 VAL A O 1
ATOM 1450 N N . ILE A 1 186 ? 46.259 -22.338 -89.555 1.00 64.94 186 ILE A N 1
ATOM 1451 C CA . ILE A 1 186 ? 47.315 -23.290 -89.921 1.00 64.94 186 ILE A CA 1
ATOM 1452 C C . ILE A 1 186 ? 48.688 -22.638 -90.087 1.00 64.94 186 ILE A C 1
ATOM 1454 O O . ILE A 1 186 ? 48.729 -21.499 -90.601 1.00 64.94 186 ILE A O 1
#